Protein AF-A0A022QJD8-F1 (afdb_monomer_lite)

Sequence (228 aa):
MIDERAHMQHLFHTLVESCEGPLLNVVAVDVLSDQEGVVNAAVSLLGANSIMKLMAKLRKTHHAFNLTKVLSNKFLHVMTHSFGSMVVERCLMLFGYEANKRVLEQTNEQVNKKILCLLEKHFLELAHLKGGSHVVEKCMKTSDDGLLSVVKAILERPETAFALARDDFGNYVIQNALRITRARGFSGSYNNLRVEPKQTGKVCDRYFERRSSVSKGREWKKGFNPVK

Organism: Erythranthe guttata (NCBI:txid4155)

Radius of gyration: 21.2 Å; chains: 1; bounding box: 70×46×53 Å

Foldseek 3Di:
DPPPVVVVLVVLQVLLVPDDDPRLVVVLVVCLVCLVNLLVLQLDPSSLVSLLSNLLRCLQDLSVLSSLVSCLVCVVVLLQGPSSLVSLLSNCVSLPPPNCPDGDPPSSVVSNVSSLVSCLVCVLVLQLHPSSLVSLLVQLVRDVVSLVSSLCVCLVDPCSLVVLCPHPRSVVNLLSSLVSCVVVVVVVSNVSSPDDPDDDDDDDPCSNPPVVVVVVPPDDPDDDDDDD

Structure (mmCIF, N/CA/C/O backbone):
data_AF-A0A022QJD8-F1
#
_entry.id   AF-A0A022QJD8-F1
#
loop_
_atom_site.group_PDB
_atom_site.id
_atom_site.type_symbol
_atom_site.label_atom_id
_atom_site.label_alt_id
_atom_site.label_comp_id
_atom_site.label_asym_id
_atom_site.label_entity_id
_atom_site.label_seq_id
_atom_site.pdbx_PDB_ins_code
_atom_site.Cartn_x
_atom_site.Cartn_y
_atom_site.Cartn_z
_atom_site.occupancy
_atom_site.B_iso_or_equiv
_atom_site.auth_seq_id
_atom_site.auth_comp_id
_atom_site.auth_asym_id
_atom_site.auth_atom_id
_atom_site.pdbx_PDB_model_num
ATOM 1 N N . MET A 1 1 ? 12.050 25.309 -28.450 1.00 37.97 1 MET A N 1
ATOM 2 C CA . MET A 1 1 ? 12.548 24.603 -27.254 1.00 37.97 1 MET A CA 1
ATOM 3 C C . MET A 1 1 ? 11.740 23.320 -27.150 1.00 37.97 1 MET A C 1
ATOM 5 O O . MET A 1 1 ? 10.607 23.350 -26.692 1.00 37.97 1 MET A O 1
ATOM 9 N N . ILE A 1 2 ? 12.232 22.260 -27.788 1.00 38.56 2 ILE A N 1
ATOM 10 C CA . ILE A 1 2 ? 11.544 20.966 -27.836 1.00 38.56 2 ILE A CA 1
ATOM 11 C C . ILE A 1 2 ? 11.687 20.357 -26.442 1.00 38.56 2 ILE A C 1
ATOM 13 O O . ILE A 1 2 ? 12.781 20.367 -25.889 1.00 38.56 2 ILE A O 1
ATOM 17 N N . ASP A 1 3 ? 10.582 19.910 -25.853 1.00 44.78 3 ASP A N 1
ATOM 18 C CA . ASP A 1 3 ? 10.561 19.313 -24.520 1.00 44.78 3 ASP A CA 1
ATOM 19 C C . ASP A 1 3 ? 11.340 17.983 -24.536 1.00 44.78 3 ASP A C 1
ATOM 21 O O . ASP A 1 3 ? 10.817 16.925 -24.903 1.00 44.78 3 ASP A O 1
ATOM 25 N N . GLU A 1 4 ? 12.631 18.052 -24.204 1.00 44.25 4 GLU A N 1
ATOM 26 C CA . GLU A 1 4 ? 13.534 16.901 -24.090 1.00 44.25 4 GLU A CA 1
ATOM 27 C C . GLU A 1 4 ? 13.021 15.882 -23.061 1.00 44.25 4 GLU A C 1
ATOM 29 O O . GLU A 1 4 ? 13.233 14.678 -23.227 1.00 44.25 4 GLU A O 1
ATOM 34 N N . ARG A 1 5 ? 12.259 16.325 -22.044 1.00 49.69 5 ARG A N 1
ATOM 35 C CA . ARG A 1 5 ? 11.649 15.419 -21.061 1.00 49.69 5 ARG A CA 1
ATOM 36 C C . ARG A 1 5 ? 10.519 14.605 -21.677 1.00 49.69 5 ARG A C 1
ATOM 38 O O . ARG A 1 5 ? 10.443 13.408 -21.409 1.00 49.69 5 ARG A O 1
ATOM 45 N N . ALA A 1 6 ? 9.680 15.204 -22.520 1.00 50.50 6 ALA A N 1
ATOM 46 C CA . ALA A 1 6 ? 8.618 14.474 -23.216 1.00 50.50 6 ALA A CA 1
ATOM 47 C C . ALA A 1 6 ? 9.184 13.429 -24.197 1.00 50.50 6 ALA A C 1
ATOM 49 O O . ALA A 1 6 ? 8.685 12.303 -24.254 1.00 50.50 6 ALA A O 1
ATOM 50 N N . HIS A 1 7 ? 10.269 13.761 -24.908 1.00 48.59 7 HIS A N 1
ATOM 51 C CA . HIS A 1 7 ? 10.952 12.820 -25.805 1.00 48.59 7 HIS A CA 1
ATOM 52 C C . HIS A 1 7 ? 11.604 11.660 -25.049 1.00 48.59 7 HIS A C 1
ATOM 54 O O . HIS A 1 7 ? 11.392 10.507 -25.424 1.00 48.59 7 HIS A O 1
ATOM 60 N N . MET A 1 8 ? 12.329 11.931 -23.957 1.00 50.50 8 MET A N 1
ATOM 61 C CA . MET A 1 8 ? 12.908 10.872 -23.120 1.00 50.50 8 MET A CA 1
ATOM 62 C C . MET A 1 8 ? 11.839 9.959 -22.506 1.00 50.50 8 MET A C 1
ATOM 64 O O . MET A 1 8 ? 12.018 8.743 -22.460 1.00 50.50 8 MET A O 1
ATOM 68 N N . GLN A 1 9 ? 10.706 10.516 -22.069 1.00 56.34 9 GLN A N 1
ATOM 69 C CA . GLN A 1 9 ? 9.604 9.736 -21.497 1.00 56.34 9 GLN A CA 1
ATOM 70 C C . GLN A 1 9 ? 8.900 8.854 -22.538 1.00 56.34 9 GLN A C 1
ATOM 72 O O . GLN A 1 9 ? 8.556 7.708 -22.237 1.00 56.34 9 GLN A O 1
ATOM 77 N N . HIS A 1 10 ? 8.719 9.351 -23.765 1.00 58.00 10 HIS A N 1
ATOM 78 C CA . HIS A 1 10 ? 8.175 8.564 -24.873 1.00 58.00 10 HIS A CA 1
ATOM 79 C C . HIS A 1 10 ? 9.135 7.444 -25.301 1.00 58.00 10 HIS A C 1
ATOM 81 O O . HIS A 1 10 ? 8.707 6.315 -25.549 1.00 58.00 10 HIS A O 1
ATOM 87 N N . LEU A 1 11 ? 10.440 7.730 -25.341 1.00 54.47 11 LEU A N 1
ATOM 88 C CA . LEU A 1 11 ? 11.479 6.730 -25.594 1.00 54.47 11 LEU A CA 1
ATOM 89 C C . LEU A 1 11 ? 11.463 5.634 -24.531 1.00 54.47 11 LEU A C 1
ATOM 91 O O . LEU A 1 11 ? 11.466 4.460 -24.882 1.00 54.47 11 LEU A O 1
ATOM 95 N N . PHE A 1 12 ? 11.360 5.999 -23.250 1.00 62.91 12 PHE A N 1
ATOM 96 C CA . PHE A 1 12 ? 11.259 5.034 -22.155 1.00 62.91 12 PHE A CA 1
ATOM 97 C C . PHE A 1 12 ? 10.024 4.135 -22.290 1.00 62.91 12 PHE A C 1
ATOM 99 O O . PHE A 1 12 ? 10.115 2.921 -22.124 1.00 62.91 12 PHE A O 1
ATOM 106 N N . HIS A 1 13 ? 8.871 4.711 -22.638 1.00 63.69 13 HIS A N 1
ATOM 107 C CA . HIS A 1 13 ? 7.654 3.944 -22.912 1.00 63.69 13 HIS A CA 1
ATOM 108 C C . HIS A 1 13 ? 7.834 2.972 -24.087 1.00 63.69 13 HIS A C 1
ATOM 110 O O . HIS A 1 13 ? 7.596 1.776 -23.920 1.00 63.69 13 HIS A O 1
ATOM 116 N N . THR A 1 14 ? 8.341 3.457 -25.223 1.00 58.66 14 THR A N 1
ATOM 117 C CA . THR A 1 14 ? 8.551 2.659 -26.446 1.00 58.66 14 THR A CA 1
ATOM 118 C C . THR A 1 14 ? 9.568 1.535 -26.221 1.00 58.66 14 THR A C 1
ATOM 120 O O . THR A 1 14 ? 9.391 0.407 -26.689 1.00 58.66 14 THR A O 1
ATOM 123 N N . LEU A 1 15 ? 10.626 1.824 -25.461 1.00 64.19 15 LEU A N 1
ATOM 124 C CA . LEU A 1 15 ? 11.679 0.879 -25.110 1.00 64.19 15 LEU A CA 1
ATOM 125 C C . LEU A 1 15 ? 11.122 -0.228 -24.207 1.00 64.19 15 LEU A C 1
ATOM 127 O O . LEU A 1 15 ? 11.254 -1.406 -24.529 1.00 64.19 15 LEU A O 1
ATOM 131 N N . VAL A 1 16 ? 10.381 0.127 -23.152 1.00 66.25 16 VAL A N 1
ATOM 132 C CA . VAL A 1 16 ? 9.708 -0.855 -22.284 1.00 66.25 16 VAL A CA 1
ATOM 133 C C . VAL A 1 16 ? 8.675 -1.693 -23.055 1.00 66.25 16 VAL A C 1
ATOM 135 O O . VAL A 1 16 ? 8.549 -2.898 -22.797 1.00 66.25 16 VAL A O 1
ATOM 138 N N . GLU A 1 17 ? 7.947 -1.107 -24.011 1.00 65.88 17 GLU A N 1
ATOM 139 C CA . GLU A 1 17 ? 7.007 -1.840 -24.872 1.00 65.88 17 GLU A CA 1
ATOM 140 C C . GLU A 1 17 ? 7.707 -2.879 -25.749 1.00 65.88 17 GLU A C 1
ATOM 142 O O . GLU A 1 17 ? 7.250 -4.023 -25.802 1.00 65.88 17 GLU A O 1
ATOM 147 N N . SER A 1 18 ? 8.848 -2.526 -26.334 1.00 62.03 18 SER A N 1
ATOM 148 C CA . SER A 1 18 ? 9.552 -3.354 -27.322 1.00 62.03 18 SER A CA 1
ATOM 149 C C . SER A 1 18 ? 10.467 -4.424 -26.706 1.00 62.03 18 SER A C 1
ATOM 151 O O . SER A 1 18 ? 10.912 -5.330 -27.406 1.00 62.03 18 SER A O 1
ATOM 153 N N . CYS A 1 19 ? 10.769 -4.356 -25.402 1.00 64.31 19 CYS A N 1
ATOM 154 C CA . CYS A 1 19 ? 11.697 -5.300 -24.766 1.00 64.31 19 CYS A CA 1
ATOM 155 C C . CYS A 1 19 ? 11.103 -6.702 -24.544 1.00 64.31 19 CYS A C 1
ATOM 157 O O . CYS A 1 19 ? 10.179 -6.870 -23.741 1.00 64.31 19 CYS A O 1
ATOM 159 N N . GLU A 1 20 ? 11.715 -7.718 -25.157 1.00 65.56 20 GLU A N 1
ATOM 160 C CA . GLU A 1 20 ? 11.485 -9.146 -24.900 1.00 65.56 20 GLU A CA 1
ATOM 161 C C . GLU A 1 20 ? 12.821 -9.914 -24.820 1.00 65.56 20 GLU A C 1
ATOM 163 O O . GLU A 1 20 ? 13.859 -9.446 -25.290 1.00 65.56 20 GLU A O 1
ATOM 168 N N . GLY A 1 21 ? 12.815 -11.099 -24.197 1.00 68.56 21 GLY A N 1
ATOM 169 C CA . GLY A 1 21 ? 13.975 -12.000 -24.181 1.00 68.56 21 GLY A CA 1
ATOM 170 C C . GLY A 1 21 ? 15.210 -11.456 -23.432 1.00 68.56 21 GLY A C 1
ATOM 171 O O . GLY A 1 21 ? 15.058 -10.777 -22.415 1.00 68.56 21 GLY A O 1
ATOM 172 N N . PRO A 1 22 ? 16.445 -11.752 -23.888 1.00 65.50 22 PRO A N 1
ATOM 173 C CA . PRO A 1 22 ? 17.688 -11.327 -23.225 1.00 65.50 22 PRO A CA 1
ATOM 174 C C . PRO A 1 22 ? 17.832 -9.805 -23.065 1.00 65.50 22 PRO A C 1
ATOM 176 O O . PRO A 1 22 ? 18.419 -9.344 -22.086 1.00 65.50 22 PRO A O 1
ATOM 179 N N . LEU A 1 23 ? 17.243 -9.026 -23.980 1.00 70.06 23 LEU A N 1
ATOM 180 C CA . LEU A 1 23 ? 17.265 -7.562 -23.950 1.00 70.06 23 LEU A CA 1
ATOM 181 C C . LEU A 1 23 ? 16.497 -6.995 -22.744 1.00 70.06 23 LEU A C 1
ATOM 183 O O . LEU A 1 23 ? 16.888 -5.964 -22.202 1.00 70.06 23 LEU A O 1
ATOM 187 N N . LEU A 1 24 ? 15.453 -7.692 -22.275 1.00 75.62 24 LEU A N 1
ATOM 188 C CA . LEU A 1 24 ? 14.700 -7.298 -21.081 1.00 75.62 24 LEU A CA 1
ATOM 189 C C . LEU A 1 24 ? 15.591 -7.265 -19.834 1.00 75.62 24 LEU A C 1
ATOM 191 O O . LEU A 1 24 ? 15.422 -6.380 -19.005 1.00 75.62 24 LEU A O 1
ATOM 195 N N . ASN A 1 25 ? 16.533 -8.204 -19.700 1.00 74.19 25 ASN A N 1
ATOM 196 C CA . ASN A 1 25 ? 17.426 -8.247 -18.542 1.00 74.19 25 ASN A CA 1
ATOM 197 C C . ASN A 1 25 ? 18.417 -7.079 -18.555 1.00 74.19 25 ASN A C 1
ATOM 199 O O . ASN A 1 25 ? 18.590 -6.433 -17.530 1.00 74.19 25 ASN A O 1
ATOM 203 N N . VAL A 1 26 ? 19.021 -6.778 -19.709 1.00 76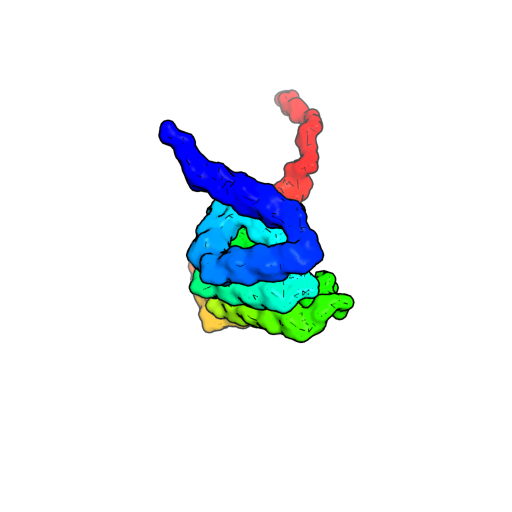.12 26 VAL A N 1
ATOM 204 C CA . VAL A 1 26 ? 19.976 -5.663 -19.849 1.00 76.12 26 VAL A CA 1
ATOM 205 C C . VAL A 1 26 ? 19.288 -4.334 -19.547 1.00 76.12 26 VAL A C 1
ATOM 207 O O . VAL A 1 26 ? 19.731 -3.583 -18.684 1.00 76.12 26 VAL A O 1
ATOM 210 N N . VAL A 1 27 ? 18.134 -4.100 -20.174 1.00 76.06 27 VAL A N 1
ATOM 211 C CA . VAL A 1 27 ? 17.337 -2.892 -19.938 1.00 76.06 27 VAL A CA 1
ATOM 212 C C . VAL A 1 27 ? 16.870 -2.805 -18.488 1.00 76.06 27 VAL A C 1
ATOM 214 O O . VAL A 1 27 ? 16.897 -1.728 -17.903 1.00 76.06 27 VAL A O 1
ATOM 217 N N . ALA A 1 28 ? 16.455 -3.918 -17.877 1.00 77.75 28 ALA A N 1
ATOM 218 C CA . ALA A 1 28 ? 16.062 -3.917 -16.475 1.00 77.75 28 ALA A CA 1
ATOM 219 C C . ALA A 1 28 ? 17.229 -3.541 -15.557 1.00 77.75 28 ALA A C 1
ATOM 221 O O . ALA A 1 28 ? 17.017 -2.781 -14.621 1.00 77.75 28 ALA A O 1
ATOM 222 N N . VAL A 1 29 ? 18.444 -4.032 -15.805 1.00 78.81 29 VAL A N 1
ATOM 223 C CA . VAL A 1 29 ? 19.618 -3.668 -14.997 1.00 78.81 29 VAL A CA 1
ATOM 224 C C . VAL A 1 29 ? 19.918 -2.174 -15.108 1.00 78.81 29 VAL A C 1
ATOM 226 O O . VAL A 1 29 ? 20.053 -1.516 -14.075 1.00 78.81 29 VAL A O 1
ATOM 229 N N . ASP A 1 30 ? 19.942 -1.626 -16.322 1.00 80.19 30 ASP A N 1
ATOM 230 C CA . ASP A 1 30 ? 20.242 -0.207 -16.540 1.00 80.19 30 ASP A CA 1
ATOM 231 C C . ASP A 1 30 ? 19.167 0.697 -15.925 1.00 80.19 30 ASP A C 1
ATOM 233 O O . ASP A 1 30 ? 19.471 1.593 -15.138 1.00 80.19 30 ASP A O 1
ATOM 237 N N . VAL A 1 31 ? 17.890 0.412 -16.198 1.00 80.00 31 VAL A N 1
ATOM 238 C CA . VAL A 1 31 ? 16.764 1.197 -15.669 1.00 80.00 31 VAL A CA 1
ATOM 239 C C . VAL A 1 31 ? 16.702 1.127 -14.145 1.00 80.00 31 VAL A C 1
ATOM 241 O O . VAL A 1 31 ? 16.458 2.137 -13.495 1.00 80.00 31 VAL A O 1
ATOM 244 N N . LEU A 1 32 ? 16.923 -0.048 -13.550 1.00 82.44 32 LEU A N 1
ATOM 245 C CA . LEU A 1 32 ? 16.857 -0.217 -12.094 1.00 82.44 32 LEU A CA 1
ATOM 246 C C . LEU A 1 32 ? 18.092 0.325 -11.363 1.00 82.44 32 LEU A C 1
ATOM 248 O O . LEU A 1 32 ? 18.042 0.473 -10.139 1.00 82.44 32 LEU A O 1
ATOM 252 N N . SER A 1 33 ? 19.172 0.628 -12.086 1.00 83.94 33 SER A N 1
ATOM 253 C CA . SER A 1 33 ? 20.340 1.315 -11.530 1.00 83.94 33 SER A CA 1
ATOM 254 C C . SER A 1 33 ? 20.054 2.799 -11.278 1.00 83.94 33 SER A C 1
ATOM 256 O O . SER A 1 33 ? 20.547 3.354 -10.294 1.00 83.94 33 SER A O 1
ATOM 258 N N . ASP A 1 34 ? 19.185 3.419 -12.083 1.00 84.62 34 ASP A N 1
ATOM 259 C CA . ASP A 1 34 ? 18.700 4.784 -11.866 1.00 84.62 34 ASP A CA 1
ATOM 260 C C . ASP A 1 34 ? 17.478 4.809 -10.929 1.00 84.62 34 ASP A C 1
ATOM 262 O O . ASP A 1 34 ? 16.315 4.877 -11.338 1.00 84.62 34 ASP A O 1
ATOM 266 N N . GLN A 1 35 ? 17.745 4.741 -9.622 1.00 84.44 35 GLN A N 1
ATOM 267 C CA . GLN A 1 35 ? 16.682 4.702 -8.613 1.00 84.44 35 GLN A CA 1
ATOM 268 C C . GLN A 1 35 ? 15.795 5.954 -8.630 1.00 84.44 35 GLN A C 1
ATOM 270 O O . GLN A 1 35 ? 14.587 5.857 -8.408 1.00 84.44 35 GLN A O 1
ATOM 275 N N . GLU A 1 36 ? 16.385 7.124 -8.870 1.00 84.69 36 GLU A N 1
ATOM 276 C CA . GLU A 1 36 ? 15.663 8.395 -8.868 1.00 84.69 36 GLU A CA 1
ATOM 277 C C . GLU A 1 36 ? 14.810 8.540 -10.130 1.00 84.69 36 GLU A C 1
ATOM 279 O O . GLU A 1 36 ? 13.632 8.894 -10.032 1.00 84.69 36 GLU A O 1
ATOM 284 N N . GLY A 1 37 ? 15.341 8.163 -11.296 1.00 83.62 37 GLY A N 1
ATOM 285 C CA . GLY A 1 37 ? 14.582 8.097 -12.543 1.00 83.62 37 GLY A CA 1
ATOM 286 C C . GLY A 1 37 ? 13.391 7.148 -12.460 1.00 83.62 37 GLY A C 1
ATOM 287 O O . GLY A 1 37 ? 12.294 7.508 -12.891 1.00 83.62 37 GLY A O 1
ATOM 288 N N . VAL A 1 38 ? 13.548 5.981 -11.827 1.00 83.88 38 VAL A N 1
ATOM 289 C CA . VAL A 1 38 ? 12.438 5.035 -11.605 1.00 83.88 38 VAL A CA 1
ATOM 290 C C . VAL A 1 38 ? 11.356 5.629 -10.703 1.00 83.88 38 VAL A C 1
ATOM 292 O O . VAL A 1 38 ? 10.169 5.501 -11.014 1.00 83.88 38 VAL A O 1
ATOM 295 N N . VAL A 1 39 ? 11.731 6.293 -9.606 1.00 84.75 39 VAL A N 1
ATOM 296 C CA . VAL A 1 39 ? 10.762 6.947 -8.707 1.00 84.75 39 VAL A CA 1
ATOM 297 C C . VAL A 1 39 ? 10.040 8.087 -9.431 1.00 84.75 39 VAL A C 1
ATOM 299 O O . VAL A 1 39 ? 8.810 8.138 -9.398 1.00 84.75 39 VAL A O 1
ATOM 302 N N . ASN A 1 40 ? 10.774 8.936 -10.155 1.00 85.56 40 ASN A N 1
ATOM 303 C CA . ASN A 1 40 ? 10.215 10.031 -10.952 1.00 85.56 40 ASN A CA 1
ATOM 304 C C . ASN A 1 40 ? 9.283 9.520 -12.061 1.00 85.56 40 ASN A C 1
ATOM 306 O O . ASN A 1 40 ? 8.222 10.099 -12.307 1.00 85.56 40 ASN A O 1
ATOM 310 N N . ALA A 1 41 ? 9.635 8.404 -12.703 1.00 83.50 41 ALA A N 1
ATOM 311 C CA . ALA A 1 41 ? 8.777 7.746 -13.677 1.00 83.50 41 ALA A CA 1
ATOM 312 C C . ALA A 1 41 ? 7.497 7.214 -13.017 1.00 83.50 41 ALA A C 1
ATOM 314 O O . ALA A 1 41 ? 6.412 7.439 -13.548 1.00 83.50 41 ALA A O 1
ATOM 315 N N . ALA A 1 42 ? 7.586 6.574 -11.847 1.00 85.75 42 ALA A N 1
ATOM 316 C CA . ALA A 1 42 ? 6.425 6.025 -11.143 1.00 85.75 42 ALA A CA 1
ATOM 317 C C . ALA A 1 42 ? 5.399 7.097 -10.731 1.00 85.75 42 ALA A C 1
ATOM 319 O O . ALA A 1 42 ? 4.201 6.817 -10.689 1.00 85.75 42 ALA A O 1
ATOM 320 N N . VAL A 1 43 ? 5.847 8.325 -10.459 1.00 86.25 43 VAL A N 1
ATOM 321 C CA . VAL A 1 43 ? 4.965 9.458 -10.129 1.00 86.25 43 VAL A CA 1
ATOM 322 C C . VAL A 1 43 ? 4.563 10.296 -11.353 1.00 86.25 43 VAL A C 1
ATOM 324 O O . VAL A 1 43 ? 3.790 11.239 -11.222 1.00 86.25 43 VAL A O 1
ATOM 327 N N . SER A 1 44 ? 5.010 9.940 -12.559 1.00 85.00 44 SER A N 1
ATOM 328 C CA . SER A 1 44 ? 4.658 10.626 -13.811 1.00 85.00 44 SER A CA 1
ATOM 329 C C . SER A 1 44 ? 3.458 9.977 -14.515 1.00 85.00 44 SER A C 1
ATOM 331 O O . SER A 1 44 ? 3.307 8.757 -14.504 1.00 85.00 44 SER A O 1
ATOM 333 N N . LEU A 1 45 ? 2.631 10.783 -15.196 1.00 77.56 45 LEU A N 1
ATOM 334 C CA . LEU A 1 45 ? 1.462 10.329 -15.970 1.00 77.56 45 LEU A CA 1
ATOM 335 C C . LEU A 1 45 ? 1.822 9.248 -17.004 1.00 77.56 45 LEU A C 1
ATOM 337 O O . LEU A 1 45 ? 1.156 8.217 -17.088 1.00 77.56 45 LEU A O 1
ATOM 341 N N . LEU A 1 46 ? 2.870 9.486 -17.797 1.00 76.44 46 LEU A N 1
ATOM 342 C CA . LEU A 1 46 ? 3.322 8.542 -18.824 1.00 76.44 46 LEU A CA 1
ATOM 343 C C . LEU A 1 46 ? 4.256 7.482 -18.231 1.00 76.44 46 LEU A C 1
ATOM 345 O O . LEU A 1 46 ? 4.169 6.308 -18.593 1.00 76.44 46 LEU A O 1
ATOM 349 N N . GLY A 1 47 ? 5.105 7.881 -17.278 1.00 79.75 47 GLY A N 1
ATOM 350 C CA . GLY A 1 47 ? 6.080 6.990 -16.652 1.00 79.75 47 GLY A CA 1
ATOM 351 C C . GLY A 1 47 ? 5.435 5.860 -15.847 1.00 79.75 47 GLY A C 1
ATOM 352 O O . GLY A 1 47 ? 5.894 4.723 -15.935 1.00 79.75 47 GLY A O 1
ATOM 353 N N . ALA A 1 48 ? 4.326 6.115 -15.149 1.00 82.38 48 ALA A N 1
ATOM 354 C CA . ALA A 1 48 ? 3.635 5.102 -14.355 1.00 82.38 48 ALA A CA 1
ATOM 355 C C . ALA A 1 48 ? 3.128 3.940 -15.215 1.00 82.38 48 ALA A C 1
ATOM 357 O O . ALA A 1 48 ? 3.251 2.778 -14.825 1.00 82.38 48 ALA A O 1
ATOM 358 N N . ASN A 1 49 ? 2.622 4.231 -16.417 1.00 81.69 49 ASN A N 1
ATOM 359 C CA . ASN A 1 49 ? 2.209 3.200 -17.369 1.00 81.69 49 ASN A CA 1
ATOM 360 C C . ASN A 1 49 ? 3.395 2.345 -17.823 1.00 81.69 49 ASN A C 1
ATOM 362 O O . ASN A 1 49 ? 3.275 1.119 -17.886 1.00 81.69 49 ASN A O 1
ATOM 366 N N . SER A 1 50 ? 4.543 2.969 -18.087 1.00 82.44 50 SER A N 1
ATOM 367 C CA . SER A 1 50 ? 5.779 2.265 -18.435 1.00 82.44 50 SER A CA 1
ATOM 368 C C . SER A 1 50 ? 6.268 1.393 -17.279 1.00 82.44 50 SER A C 1
ATOM 370 O O . SER A 1 50 ? 6.526 0.211 -17.482 1.00 82.44 50 SER A O 1
ATOM 372 N N . ILE A 1 51 ? 6.293 1.912 -16.047 1.00 82.88 51 ILE A N 1
ATOM 373 C CA . ILE A 1 51 ? 6.665 1.133 -14.857 1.00 82.88 51 ILE A CA 1
ATOM 374 C C . ILE A 1 51 ? 5.707 -0.048 -14.653 1.00 82.88 51 ILE A C 1
ATOM 376 O O . ILE A 1 51 ? 6.166 -1.173 -14.479 1.00 82.88 51 ILE A O 1
ATOM 380 N N . MET A 1 52 ? 4.388 0.142 -14.761 1.00 81.38 52 MET A N 1
ATOM 381 C CA . MET A 1 52 ? 3.415 -0.954 -14.629 1.00 81.38 52 MET A CA 1
ATOM 382 C C . MET A 1 52 ? 3.577 -2.036 -15.709 1.00 81.38 52 MET A C 1
ATOM 384 O O . MET A 1 52 ? 3.435 -3.228 -15.412 1.00 81.38 52 MET A O 1
ATOM 388 N N . LYS A 1 53 ? 3.883 -1.652 -16.955 1.00 79.31 53 LYS A N 1
ATOM 389 C CA . LYS A 1 53 ? 4.178 -2.597 -18.048 1.00 79.31 53 LYS A CA 1
ATOM 390 C C . LYS A 1 53 ? 5.490 -3.338 -17.806 1.00 79.31 53 LYS A C 1
ATOM 392 O O . LYS A 1 53 ? 5.520 -4.564 -17.923 1.00 79.31 53 LYS A O 1
ATOM 397 N N . LEU A 1 54 ? 6.539 -2.619 -17.404 1.00 80.56 54 LEU A N 1
ATOM 398 C CA . LEU A 1 54 ? 7.824 -3.200 -17.027 1.00 80.56 54 LEU A CA 1
ATOM 399 C C . LEU A 1 54 ? 7.632 -4.217 -15.898 1.00 80.56 54 LEU A C 1
ATOM 401 O O . LEU A 1 54 ? 8.063 -5.357 -16.023 1.00 80.56 54 LEU A O 1
ATOM 405 N N . MET A 1 55 ? 6.884 -3.872 -14.848 1.00 78.81 55 MET A N 1
ATOM 406 C CA . MET A 1 55 ? 6.556 -4.792 -13.754 1.00 78.81 55 MET A CA 1
ATOM 407 C C . MET A 1 55 ? 5.856 -6.061 -14.242 1.00 78.81 55 MET A C 1
ATOM 409 O O . MET A 1 55 ? 6.201 -7.158 -13.805 1.00 78.81 55 MET A O 1
ATOM 413 N N . ALA A 1 56 ? 4.895 -5.941 -15.162 1.00 79.31 56 ALA A N 1
ATOM 414 C CA . ALA A 1 56 ? 4.191 -7.096 -15.714 1.00 79.31 56 ALA A CA 1
ATOM 415 C C . ALA A 1 56 ? 5.125 -8.049 -16.483 1.00 79.31 56 ALA A C 1
ATOM 417 O O . ALA A 1 56 ? 4.914 -9.265 -16.436 1.00 79.31 56 ALA A O 1
ATOM 418 N N . LYS A 1 57 ? 6.163 -7.512 -17.140 1.00 78.69 57 LYS A N 1
ATOM 419 C CA . LYS A 1 57 ? 7.215 -8.291 -17.815 1.00 78.69 57 LYS A CA 1
ATOM 420 C C . LYS A 1 57 ? 8.219 -8.885 -16.818 1.00 78.69 57 LYS A C 1
ATOM 422 O O . LYS A 1 57 ? 8.549 -10.065 -16.906 1.00 78.69 57 LYS A O 1
ATOM 427 N N . LEU A 1 58 ? 8.646 -8.105 -15.822 1.00 76.94 58 LEU A N 1
ATOM 428 C CA . LEU A 1 58 ? 9.644 -8.513 -14.827 1.00 76.94 58 LEU A CA 1
ATOM 429 C C . LEU A 1 58 ? 9.112 -9.483 -13.770 1.00 76.94 58 LEU A C 1
ATOM 431 O O . LEU A 1 58 ? 9.921 -10.105 -13.085 1.00 76.94 58 LEU A O 1
ATOM 435 N N . ARG A 1 59 ? 7.790 -9.665 -13.640 1.00 74.56 59 ARG A N 1
ATOM 436 C CA . ARG A 1 59 ? 7.181 -10.482 -12.570 1.00 74.56 59 ARG A CA 1
ATOM 437 C C . ARG A 1 59 ? 7.649 -11.938 -12.493 1.00 74.56 59 ARG A C 1
ATOM 439 O O . ARG A 1 59 ? 7.481 -12.582 -11.466 1.00 74.56 59 ARG A O 1
ATOM 446 N N . LYS A 1 60 ? 8.202 -12.468 -13.587 1.00 71.38 60 LYS A N 1
ATOM 447 C CA . LYS A 1 60 ? 8.769 -13.824 -13.667 1.00 71.38 60 LYS A CA 1
ATOM 448 C C . LYS A 1 60 ? 10.302 -13.821 -13.609 1.00 71.38 60 LYS A C 1
ATOM 450 O O . LYS A 1 60 ? 10.931 -14.757 -14.084 1.00 71.38 60 LYS A O 1
ATOM 455 N N . THR A 1 61 ? 10.916 -12.759 -13.097 1.00 74.00 61 THR A N 1
ATOM 456 C CA . THR A 1 61 ? 12.375 -12.586 -13.063 1.00 74.00 61 THR A CA 1
ATOM 457 C C . THR A 1 61 ? 12.827 -12.101 -11.687 1.00 74.00 61 THR A C 1
ATOM 459 O O . THR A 1 61 ? 12.042 -11.523 -10.935 1.00 74.00 61 THR A O 1
ATOM 462 N N . HIS A 1 62 ? 14.113 -12.269 -11.369 1.00 71.81 62 HIS A N 1
ATOM 463 C CA . HIS A 1 62 ? 14.691 -11.761 -10.120 1.00 71.81 62 HIS A CA 1
ATOM 464 C C . HIS A 1 62 ? 14.682 -10.219 -10.032 1.00 71.81 62 HIS A C 1
ATOM 466 O O . HIS A 1 62 ? 14.671 -9.656 -8.938 1.00 71.81 62 HIS A O 1
ATOM 472 N N . HIS A 1 63 ? 14.596 -9.520 -11.170 1.00 76.06 63 HIS A N 1
ATOM 473 C CA . HIS A 1 63 ? 14.542 -8.057 -11.245 1.00 76.06 63 HIS A CA 1
ATOM 474 C C . HIS A 1 63 ? 13.276 -7.450 -10.620 1.00 76.06 63 HIS A C 1
ATOM 476 O O . HIS A 1 63 ? 13.292 -6.282 -10.229 1.00 76.06 63 HIS A O 1
ATOM 482 N N . ALA A 1 64 ? 12.198 -8.229 -10.456 1.00 73.94 64 ALA A N 1
ATOM 483 C CA . ALA A 1 64 ? 11.007 -7.797 -9.720 1.00 73.94 64 ALA A CA 1
ATOM 484 C C . ALA A 1 64 ? 11.339 -7.343 -8.287 1.00 73.94 64 ALA A C 1
ATOM 486 O O . ALA A 1 64 ? 10.774 -6.364 -7.785 1.00 73.94 64 ALA A O 1
ATOM 487 N N . PHE A 1 65 ? 12.299 -8.021 -7.648 1.00 74.00 65 PHE A N 1
ATOM 488 C CA . PHE A 1 65 ? 12.779 -7.654 -6.322 1.00 74.00 65 PHE A CA 1
ATOM 489 C C . PHE A 1 65 ? 13.511 -6.318 -6.315 1.00 74.00 65 PHE A C 1
ATOM 491 O O . PHE A 1 65 ? 13.247 -5.478 -5.455 1.00 74.00 65 PHE A O 1
ATOM 498 N N . ASN A 1 66 ? 14.369 -6.083 -7.305 1.00 76.00 66 ASN A N 1
ATOM 499 C CA . ASN A 1 66 ? 15.111 -4.833 -7.424 1.00 76.00 66 ASN A CA 1
ATOM 500 C C . ASN A 1 66 ? 14.173 -3.649 -7.678 1.00 76.00 66 ASN A C 1
ATOM 502 O O . ASN A 1 66 ? 14.276 -2.640 -6.985 1.00 76.00 66 ASN A O 1
ATOM 506 N N . LEU A 1 67 ? 13.188 -3.796 -8.568 1.00 78.44 67 LEU A N 1
ATOM 507 C CA . LEU A 1 67 ? 12.182 -2.756 -8.801 1.00 78.44 67 LEU A CA 1
ATOM 508 C C . LEU A 1 67 ? 11.374 -2.437 -7.539 1.00 78.44 67 LEU A C 1
ATOM 510 O O . LEU A 1 67 ? 11.194 -1.273 -7.186 1.00 78.44 67 LEU A O 1
ATOM 514 N N . THR A 1 68 ? 10.954 -3.470 -6.809 1.00 75.12 68 THR A N 1
ATOM 515 C CA . THR A 1 68 ? 10.274 -3.289 -5.521 1.00 75.12 68 THR A CA 1
ATOM 516 C C . THR A 1 68 ? 11.168 -2.569 -4.519 1.00 75.12 68 THR A C 1
ATOM 518 O O . THR A 1 68 ? 10.704 -1.666 -3.827 1.00 75.12 68 THR A O 1
ATOM 521 N N . LYS A 1 69 ? 12.454 -2.933 -4.453 1.00 77.31 69 LYS A N 1
ATOM 522 C CA . LYS A 1 69 ? 13.434 -2.290 -3.574 1.00 77.31 69 LYS A CA 1
ATOM 523 C C . LYS A 1 69 ? 13.529 -0.792 -3.872 1.00 77.31 69 LYS A C 1
ATOM 525 O O . LYS A 1 69 ? 13.435 0.002 -2.939 1.00 77.31 69 LYS A O 1
ATOM 530 N N . VAL A 1 70 ? 13.631 -0.412 -5.144 1.00 81.88 70 VAL A N 1
ATOM 531 C CA . VAL A 1 70 ? 13.685 0.995 -5.565 1.00 81.88 70 VAL A CA 1
ATOM 532 C C . VAL A 1 70 ? 12.415 1.750 -5.164 1.00 81.88 70 VAL A C 1
ATOM 534 O O . VAL A 1 70 ? 12.505 2.763 -4.472 1.00 81.88 70 VAL A O 1
ATOM 537 N N . LEU A 1 71 ? 11.230 1.221 -5.493 1.00 81.00 71 LEU A N 1
ATOM 538 C CA . LEU A 1 71 ? 9.953 1.853 -5.130 1.00 81.00 71 LEU A CA 1
ATOM 539 C C . LEU A 1 71 ? 9.758 1.939 -3.605 1.00 81.00 71 LEU A C 1
ATOM 541 O O . LEU A 1 71 ? 9.202 2.914 -3.100 1.00 81.00 71 LEU A O 1
ATOM 545 N N . SER A 1 72 ? 10.267 0.958 -2.854 1.00 78.00 72 SER A N 1
ATOM 546 C CA . SER A 1 72 ? 10.187 0.953 -1.393 1.00 78.00 72 SER A CA 1
ATOM 547 C C . SER A 1 72 ? 11.071 1.997 -0.708 1.00 78.00 72 SER A C 1
ATOM 549 O O . SER A 1 72 ? 10.723 2.451 0.380 1.00 78.00 72 SER A O 1
ATOM 551 N N . ASN A 1 73 ? 12.173 2.432 -1.331 1.00 81.19 73 ASN A N 1
ATOM 552 C CA . ASN A 1 73 ? 13.075 3.426 -0.734 1.00 81.19 73 ASN A CA 1
ATOM 553 C C . ASN A 1 73 ? 12.407 4.803 -0.566 1.00 81.19 73 ASN A C 1
ATOM 555 O O . ASN A 1 73 ? 12.800 5.580 0.304 1.00 81.19 73 ASN A O 1
ATOM 559 N N . LYS A 1 74 ? 11.391 5.106 -1.384 1.00 83.94 74 LYS A N 1
ATOM 560 C CA . LYS A 1 74 ? 10.606 6.352 -1.341 1.00 83.94 74 LYS A CA 1
ATOM 561 C C . LYS A 1 74 ? 9.108 6.066 -1.216 1.00 83.94 74 LYS A C 1
ATOM 563 O O . LYS A 1 74 ? 8.285 6.793 -1.763 1.00 83.94 74 LYS A O 1
ATOM 568 N N . PHE A 1 75 ? 8.764 5.015 -0.471 1.00 82.38 75 PHE A N 1
ATOM 569 C CA . PHE A 1 75 ? 7.414 4.457 -0.404 1.00 82.38 75 PHE A CA 1
ATOM 570 C C . PHE A 1 75 ? 6.317 5.507 -0.153 1.00 82.38 75 PHE A C 1
ATOM 572 O O . PHE A 1 75 ? 5.400 5.633 -0.961 1.00 82.38 75 PHE A O 1
ATOM 579 N N . LEU A 1 76 ? 6.433 6.313 0.909 1.00 80.88 76 LEU A N 1
ATOM 580 C CA . LEU A 1 76 ? 5.428 7.338 1.226 1.00 80.88 76 LEU A CA 1
ATOM 581 C C . LEU A 1 76 ? 5.329 8.425 0.149 1.00 80.88 76 LEU A C 1
ATOM 583 O O . LEU A 1 76 ? 4.227 8.821 -0.211 1.00 80.88 76 LEU A O 1
ATOM 587 N N . HIS A 1 77 ? 6.457 8.865 -0.414 1.00 85.44 77 HIS A N 1
ATOM 588 C CA . HIS A 1 77 ? 6.469 9.852 -1.497 1.00 85.44 77 HIS A CA 1
ATOM 589 C C . HIS A 1 77 ? 5.752 9.337 -2.755 1.00 85.44 77 HIS A C 1
ATOM 591 O O . HIS A 1 77 ? 5.004 10.070 -3.395 1.00 85.44 77 HIS A O 1
ATOM 597 N N . VAL A 1 78 ? 5.935 8.059 -3.090 1.00 84.75 78 VAL A N 1
ATOM 598 C CA . VAL A 1 78 ? 5.220 7.422 -4.203 1.00 84.75 78 VAL A CA 1
ATOM 599 C C . VAL A 1 78 ? 3.722 7.310 -3.884 1.00 84.75 78 VAL A C 1
ATOM 601 O O . VAL A 1 78 ? 2.886 7.593 -4.739 1.00 84.75 78 VAL A O 1
ATOM 604 N N . MET A 1 79 ? 3.364 6.950 -2.648 1.00 84.50 79 MET A N 1
ATOM 605 C CA . MET A 1 79 ? 1.973 6.747 -2.223 1.00 84.50 79 MET A CA 1
ATOM 606 C C . MET A 1 79 ? 1.143 8.030 -2.112 1.00 84.50 79 MET A C 1
ATOM 608 O O . MET A 1 79 ? -0.074 7.976 -2.299 1.00 84.50 79 MET A O 1
ATOM 612 N N . THR A 1 80 ? 1.762 9.179 -1.833 1.00 85.56 80 THR A N 1
ATOM 613 C CA . THR A 1 80 ? 1.060 10.473 -1.837 1.00 85.56 80 THR A CA 1
ATOM 614 C C . THR A 1 80 ? 0.726 10.946 -3.252 1.00 85.56 80 THR A C 1
ATOM 616 O O . THR A 1 80 ? -0.194 11.746 -3.428 1.00 85.56 80 THR A O 1
ATOM 619 N N . HIS A 1 81 ? 1.410 10.423 -4.273 1.00 87.00 81 HIS A N 1
ATOM 620 C CA . HIS A 1 81 ? 1.129 10.740 -5.667 1.00 87.00 81 HIS A CA 1
ATOM 621 C C . HIS A 1 81 ? 0.009 9.855 -6.242 1.00 87.00 81 HIS A C 1
ATOM 623 O O . HIS A 1 81 ? -0.051 8.644 -6.016 1.00 87.00 81 HIS A O 1
ATOM 629 N N . SER A 1 82 ? -0.872 10.434 -7.062 1.00 80.25 82 SER A N 1
ATOM 630 C CA . SER A 1 82 ? -1.980 9.702 -7.700 1.00 80.25 82 SER A CA 1
ATOM 631 C C . SER A 1 82 ? -1.482 8.562 -8.598 1.00 80.25 82 SER A C 1
ATOM 633 O O . SER A 1 82 ? -1.942 7.432 -8.476 1.00 80.25 82 SER A O 1
ATOM 635 N N . PHE A 1 83 ? -0.501 8.837 -9.461 1.00 83.06 83 PHE A N 1
ATOM 636 C CA . PHE A 1 83 ? 0.133 7.819 -10.305 1.00 83.06 83 PHE A CA 1
ATOM 637 C C . PHE A 1 83 ? 0.968 6.816 -9.505 1.00 83.06 83 PHE A C 1
ATOM 639 O O . PHE A 1 83 ? 0.865 5.616 -9.744 1.00 83.06 83 PHE A O 1
ATOM 646 N N . GLY A 1 84 ? 1.723 7.284 -8.509 1.00 82.50 84 GLY A N 1
ATOM 647 C CA . GLY A 1 84 ? 2.569 6.413 -7.698 1.00 82.50 84 GLY A CA 1
ATOM 648 C C . GLY A 1 84 ? 1.763 5.409 -6.871 1.00 82.50 84 GLY A C 1
ATOM 649 O O . GLY A 1 84 ? 2.080 4.220 -6.866 1.00 82.50 84 GLY A O 1
ATOM 650 N N . SER A 1 85 ? 0.654 5.837 -6.263 1.00 83.19 85 SER A N 1
ATOM 651 C CA . SER A 1 85 ? -0.255 4.919 -5.563 1.00 83.19 85 SER A CA 1
ATOM 652 C C . SER A 1 85 ? -0.886 3.875 -6.492 1.00 83.19 85 SER A C 1
ATOM 654 O O . SER A 1 85 ? -0.992 2.717 -6.094 1.00 83.19 85 SER A O 1
ATOM 656 N N . MET A 1 86 ? -1.207 4.220 -7.748 1.00 83.62 86 MET A N 1
ATOM 657 C CA . MET A 1 86 ? -1.646 3.233 -8.748 1.00 83.62 86 MET A CA 1
ATOM 658 C C . MET A 1 86 ? -0.545 2.223 -9.091 1.00 83.62 86 MET A C 1
ATOM 660 O O . MET A 1 86 ? -0.829 1.031 -9.221 1.00 83.62 86 MET A O 1
ATOM 664 N N . VAL A 1 87 ? 0.712 2.669 -9.208 1.00 82.44 87 VAL A N 1
ATOM 665 C CA . VAL A 1 87 ? 1.859 1.773 -9.435 1.00 82.44 87 VAL A CA 1
ATOM 666 C C . VAL A 1 87 ? 1.997 0.784 -8.276 1.00 82.44 87 VAL A C 1
ATOM 668 O O . VAL A 1 87 ? 2.095 -0.417 -8.524 1.00 82.44 87 VAL A O 1
ATOM 671 N N . VAL A 1 88 ? 1.926 1.248 -7.024 1.00 80.69 88 VAL A N 1
ATOM 672 C CA . VAL A 1 88 ? 2.015 0.384 -5.830 1.00 80.69 88 VAL A CA 1
ATOM 673 C C . VAL A 1 88 ? 0.815 -0.559 -5.717 1.00 80.69 88 VAL A C 1
ATOM 675 O O . VAL A 1 88 ? 0.988 -1.749 -5.443 1.00 80.69 88 VAL A O 1
ATOM 678 N N . GLU A 1 89 ? -0.400 -0.079 -5.980 1.00 77.38 89 GLU A N 1
ATOM 679 C CA . GLU A 1 89 ? -1.596 -0.927 -6.026 1.00 77.38 89 GLU A CA 1
ATOM 680 C C . GLU A 1 89 ? -1.439 -2.030 -7.086 1.00 77.38 89 GLU A C 1
ATOM 682 O O . GLU A 1 89 ? -1.745 -3.205 -6.849 1.00 77.38 89 GLU A O 1
ATOM 687 N N . ARG A 1 90 ? -0.879 -1.681 -8.249 1.00 78.12 90 ARG A N 1
ATOM 688 C CA . ARG A 1 90 ? -0.575 -2.641 -9.306 1.00 78.12 90 ARG A CA 1
ATOM 689 C C . ARG A 1 90 ? 0.545 -3.600 -8.910 1.00 78.12 90 ARG A C 1
ATOM 691 O O . ARG A 1 90 ? 0.434 -4.774 -9.265 1.00 78.12 90 ARG A O 1
ATOM 698 N N . CYS A 1 91 ? 1.563 -3.162 -8.159 1.00 75.81 91 CYS A N 1
ATOM 699 C CA . CYS A 1 91 ? 2.584 -4.047 -7.581 1.00 75.81 91 CYS A CA 1
ATOM 700 C C . CYS A 1 91 ? 1.900 -5.122 -6.743 1.00 75.81 91 CYS A C 1
ATOM 702 O O . CYS A 1 91 ? 2.128 -6.304 -6.960 1.00 75.81 91 CYS A O 1
ATOM 704 N N . LEU A 1 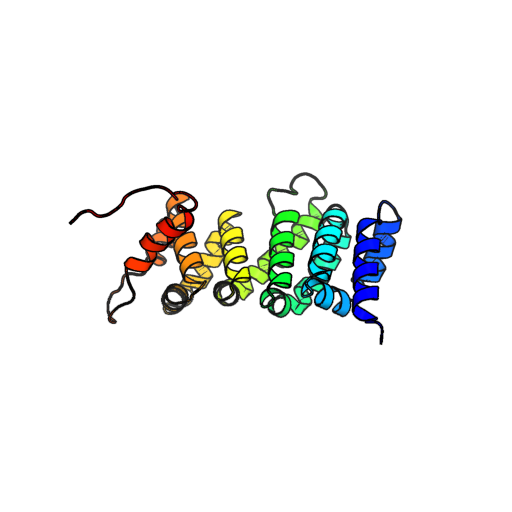92 ? 1.000 -4.727 -5.846 1.00 69.88 92 LEU A N 1
ATOM 705 C CA . LEU A 1 92 ? 0.289 -5.660 -4.975 1.00 69.88 92 LEU A CA 1
ATOM 706 C C . LEU A 1 92 ? -0.602 -6.632 -5.745 1.00 69.88 92 LEU A C 1
ATOM 708 O O . LEU A 1 92 ? -0.682 -7.797 -5.378 1.00 69.88 92 LEU A O 1
ATOM 712 N N . MET A 1 93 ? -1.253 -6.195 -6.824 1.00 70.94 93 MET A N 1
ATOM 713 C CA . MET A 1 93 ? -2.041 -7.102 -7.667 1.00 70.94 93 MET A CA 1
ATOM 714 C C . MET A 1 93 ? -1.173 -8.077 -8.462 1.00 70.94 93 MET A C 1
ATOM 716 O O . MET A 1 93 ? -1.529 -9.244 -8.601 1.00 70.94 93 MET A O 1
ATOM 720 N N . LEU A 1 94 ? -0.070 -7.588 -9.032 1.00 67.38 94 LEU A N 1
ATOM 721 C CA . LEU A 1 94 ? 0.804 -8.389 -9.881 1.00 67.38 94 LEU A CA 1
ATOM 722 C C . LEU A 1 94 ? 1.685 -9.330 -9.080 1.00 67.38 94 LEU A C 1
ATOM 724 O O . LEU A 1 94 ? 2.017 -10.385 -9.607 1.00 67.38 94 LEU A O 1
ATOM 728 N N . PHE A 1 95 ? 2.070 -8.946 -7.865 1.00 62.12 95 PHE A N 1
ATOM 729 C CA . PHE A 1 95 ? 2.905 -9.747 -6.983 1.00 62.12 95 PHE A CA 1
ATOM 730 C C . PHE A 1 95 ? 2.097 -10.539 -5.958 1.00 62.12 95 PHE A C 1
ATOM 732 O O . PHE A 1 95 ? 2.594 -11.560 -5.504 1.00 62.12 95 PHE A O 1
ATOM 739 N N . GLY A 1 96 ? 0.851 -10.148 -5.672 1.00 59.19 96 GLY A N 1
ATOM 740 C CA . GLY A 1 96 ? 0.011 -10.685 -4.603 1.00 59.19 96 GLY A CA 1
ATOM 741 C C . GLY A 1 96 ? -0.059 -12.210 -4.497 1.00 59.19 96 GLY A C 1
ATOM 742 O O . GLY A 1 96 ? -0.004 -12.940 -5.488 1.00 59.19 96 GLY A O 1
ATOM 743 N N . TYR A 1 97 ? -0.225 -12.655 -3.248 1.00 47.50 97 TYR A N 1
ATOM 744 C CA . TYR A 1 97 ? -0.140 -14.043 -2.776 1.00 47.50 97 TYR A CA 1
ATOM 745 C C . TYR A 1 97 ? -0.902 -15.064 -3.645 1.00 47.50 97 TYR A C 1
ATOM 747 O O . TYR A 1 97 ? -0.369 -16.122 -3.965 1.00 47.50 97 TYR A O 1
ATOM 755 N N . GLU A 1 98 ? -2.111 -14.723 -4.101 1.00 47.94 98 GLU A N 1
ATOM 756 C CA . GLU A 1 98 ? -2.971 -15.623 -4.886 1.00 47.94 98 GLU A CA 1
ATOM 757 C C . GLU A 1 98 ? -2.595 -15.699 -6.380 1.00 47.94 98 GLU A C 1
ATOM 759 O O . GLU A 1 98 ? -2.681 -16.759 -6.996 1.00 47.94 98 GLU A O 1
ATOM 764 N N . ALA A 1 99 ? -2.147 -14.593 -6.989 1.00 48.78 99 ALA A N 1
ATOM 765 C CA . ALA A 1 99 ? -1.937 -14.522 -8.441 1.00 48.78 99 ALA A CA 1
ATOM 766 C C . ALA A 1 99 ? -0.623 -15.183 -8.903 1.00 48.78 99 ALA A C 1
ATOM 768 O O . ALA A 1 99 ? -0.517 -15.595 -10.060 1.00 48.78 99 ALA A O 1
ATOM 769 N N . ASN A 1 100 ? 0.363 -15.306 -8.006 1.00 45.72 100 ASN A N 1
ATOM 770 C CA . ASN A 1 100 ? 1.714 -15.782 -8.328 1.00 45.72 100 ASN A CA 1
ATOM 771 C C . ASN A 1 100 ? 2.118 -17.092 -7.644 1.00 45.72 100 ASN A C 1
ATOM 773 O O . ASN A 1 100 ? 3.286 -17.472 -7.711 1.00 45.72 100 ASN A O 1
ATOM 777 N N . LYS A 1 101 ? 1.171 -17.845 -7.074 1.00 45.88 101 LYS A N 1
ATOM 778 C CA . LYS A 1 101 ? 1.447 -19.150 -6.444 1.00 45.88 101 LYS A CA 1
ATOM 779 C C . LYS A 1 101 ? 2.069 -20.195 -7.393 1.00 45.88 101 LYS A C 1
ATOM 781 O O . LYS A 1 101 ? 2.477 -21.252 -6.944 1.00 45.88 101 LYS A O 1
ATOM 786 N N . ARG A 1 102 ? 2.130 -19.948 -8.711 1.00 46.62 102 ARG A N 1
ATOM 787 C CA . ARG A 1 102 ? 2.570 -20.944 -9.708 1.00 46.62 102 ARG A CA 1
ATOM 788 C C . ARG A 1 102 ? 3.828 -20.623 -10.515 1.00 46.62 102 ARG A C 1
ATOM 790 O O . ARG A 1 102 ? 4.180 -21.436 -11.362 1.00 46.62 102 ARG A O 1
ATOM 797 N N . VAL A 1 103 ? 4.533 -19.511 -10.296 1.00 44.44 103 VAL A N 1
ATOM 798 C CA . VAL A 1 103 ? 5.806 -19.258 -11.005 1.00 44.44 103 VAL A CA 1
ATOM 799 C C . VAL A 1 103 ? 6.758 -18.448 -10.115 1.00 44.44 103 VAL A C 1
ATOM 801 O O . VAL A 1 103 ? 6.487 -17.286 -9.825 1.00 44.44 103 VAL A O 1
ATOM 804 N N . LEU A 1 104 ? 7.884 -19.069 -9.733 1.00 47.00 104 LEU A N 1
ATOM 805 C CA . LEU A 1 104 ? 8.994 -18.528 -8.924 1.00 47.00 104 LEU A CA 1
ATOM 806 C C . LEU A 1 104 ? 8.597 -18.105 -7.500 1.00 47.00 104 LEU A C 1
ATOM 808 O O . LEU A 1 104 ? 8.420 -16.927 -7.191 1.00 47.00 104 LEU A O 1
ATOM 812 N N . GLU A 1 105 ? 8.492 -19.100 -6.623 1.00 51.31 105 GLU A N 1
ATOM 813 C CA . GLU A 1 105 ? 7.960 -18.970 -5.262 1.00 51.31 105 GLU A CA 1
ATOM 814 C C . GLU A 1 105 ? 8.833 -18.093 -4.344 1.00 51.31 105 GLU A C 1
ATOM 816 O O . GLU A 1 105 ? 8.302 -17.291 -3.586 1.00 51.31 105 GLU A O 1
ATOM 821 N N . GLN A 1 106 ? 10.165 -18.128 -4.463 1.00 53.19 106 GLN A N 1
ATOM 822 C CA . GLN A 1 106 ? 11.048 -17.464 -3.489 1.00 53.19 106 GLN A CA 1
ATOM 823 C C . GLN A 1 106 ? 11.205 -15.946 -3.689 1.00 53.19 106 GLN A C 1
ATOM 825 O O . GLN A 1 106 ? 11.207 -15.187 -2.719 1.00 53.19 106 GLN A O 1
ATOM 830 N N . THR A 1 107 ? 11.347 -15.464 -4.930 1.00 53.94 107 THR A N 1
ATOM 831 C CA . THR A 1 107 ? 11.553 -14.025 -5.195 1.00 53.94 107 THR A CA 1
ATOM 832 C C . THR A 1 107 ? 10.261 -13.232 -4.996 1.00 53.94 107 THR A C 1
ATOM 834 O O . THR A 1 107 ? 10.282 -12.156 -4.398 1.00 53.94 107 THR A O 1
ATOM 837 N N . ASN A 1 108 ? 9.130 -13.778 -5.453 1.00 59.09 108 ASN A N 1
ATOM 838 C CA . ASN A 1 108 ? 7.825 -13.136 -5.309 1.00 59.09 108 ASN A CA 1
ATOM 839 C C . ASN A 1 108 ? 7.381 -13.087 -3.842 1.00 59.09 108 ASN A C 1
ATOM 841 O O . ASN A 1 108 ? 6.836 -12.077 -3.401 1.00 59.09 108 ASN A O 1
ATOM 845 N N . GLU A 1 109 ? 7.684 -14.120 -3.052 1.00 63.09 109 GLU A N 1
ATOM 846 C CA . GLU A 1 109 ? 7.402 -14.117 -1.618 1.00 63.09 109 GLU A CA 1
ATOM 847 C C . GLU A 1 109 ? 8.201 -13.038 -0.868 1.00 63.09 109 GLU A C 1
ATOM 849 O O . GLU A 1 109 ? 7.624 -12.310 -0.062 1.00 63.09 109 GLU A O 1
ATOM 854 N N . GLN A 1 110 ? 9.496 -12.864 -1.157 1.00 65.69 110 GLN A N 1
ATOM 855 C CA . GLN A 1 110 ? 10.310 -11.811 -0.527 1.00 65.69 110 GLN A CA 1
ATOM 856 C C . GLN A 1 110 ? 9.837 -10.399 -0.899 1.00 65.69 110 GLN A C 1
ATOM 858 O O . GLN A 1 110 ? 9.772 -9.520 -0.037 1.00 65.69 110 GLN A O 1
ATOM 863 N N . VAL A 1 111 ? 9.474 -10.189 -2.169 1.00 65.19 111 VAL A N 1
ATOM 864 C CA . VAL A 1 111 ? 8.869 -8.940 -2.657 1.00 65.19 111 VAL A CA 1
ATOM 865 C C . VAL A 1 111 ? 7.587 -8.631 -1.899 1.00 65.19 111 VAL A C 1
ATOM 867 O O . VAL A 1 111 ? 7.453 -7.549 -1.324 1.00 65.19 111 VAL A O 1
ATOM 870 N N . ASN A 1 112 ? 6.677 -9.602 -1.842 1.00 65.44 112 ASN A N 1
ATOM 871 C CA . ASN A 1 112 ? 5.403 -9.453 -1.156 1.00 65.44 112 ASN A CA 1
ATOM 872 C C . ASN A 1 112 ? 5.591 -9.172 0.323 1.00 65.44 112 ASN A C 1
ATOM 874 O O . ASN A 1 112 ? 5.023 -8.209 0.825 1.00 65.44 112 ASN A O 1
ATOM 878 N N . LYS A 1 113 ? 6.424 -9.959 1.010 1.00 70.88 113 LYS A N 1
ATOM 879 C CA . LYS A 1 113 ? 6.718 -9.757 2.432 1.00 70.88 113 LYS A CA 1
ATOM 880 C C . LYS A 1 113 ? 7.276 -8.365 2.693 1.00 70.88 113 LYS A C 1
ATOM 882 O O . LYS A 1 113 ? 6.872 -7.728 3.659 1.00 70.88 113 LYS A O 1
ATOM 887 N N . LYS A 1 114 ? 8.161 -7.856 1.830 1.00 71.88 114 LYS A N 1
ATOM 888 C CA . LYS A 1 114 ? 8.728 -6.515 1.998 1.00 71.88 114 LYS A CA 1
ATOM 889 C C . LYS A 1 114 ? 7.686 -5.415 1.806 1.00 71.88 114 LYS A C 1
ATOM 891 O O . LYS A 1 114 ? 7.634 -4.507 2.632 1.00 71.88 114 LYS A O 1
ATOM 896 N N . ILE A 1 115 ? 6.855 -5.495 0.764 1.00 69.44 115 ILE A N 1
ATOM 897 C CA . ILE A 1 115 ? 5.778 -4.515 0.553 1.00 69.44 115 ILE A CA 1
ATOM 898 C C . ILE A 1 115 ? 4.772 -4.594 1.703 1.00 69.44 115 ILE A C 1
ATOM 900 O O . ILE A 1 115 ? 4.439 -3.564 2.272 1.00 69.44 115 ILE A O 1
ATOM 904 N N . LEU A 1 116 ? 4.339 -5.794 2.094 1.00 70.69 116 LEU A N 1
ATOM 905 C CA . LEU A 1 116 ? 3.416 -5.994 3.211 1.00 70.69 116 LEU A CA 1
ATOM 906 C C . LEU A 1 116 ? 3.984 -5.435 4.517 1.00 70.69 116 LEU A C 1
ATOM 908 O O . LEU A 1 116 ? 3.295 -4.677 5.180 1.00 70.69 116 LEU A O 1
ATOM 912 N N . CYS A 1 117 ? 5.254 -5.692 4.832 1.00 76.12 117 CYS A N 1
ATOM 913 C CA . CYS A 1 117 ? 5.904 -5.136 6.020 1.00 76.12 117 CYS A CA 1
ATOM 914 C C . CYS A 1 117 ? 5.939 -3.595 6.004 1.00 76.12 117 CYS A C 1
ATOM 916 O O . CYS A 1 117 ? 5.796 -2.956 7.044 1.00 76.12 117 CYS A O 1
ATOM 918 N N . LEU A 1 118 ? 6.118 -2.973 4.834 1.00 74.50 118 LEU A N 1
ATOM 919 C CA . LEU A 1 118 ? 6.044 -1.513 4.701 1.00 74.50 118 LEU A CA 1
ATOM 920 C C . LEU A 1 118 ? 4.611 -1.005 4.859 1.00 74.50 118 LEU A C 1
ATOM 922 O O . LEU A 1 118 ? 4.393 -0.009 5.540 1.00 74.50 118 LEU A O 1
ATOM 926 N N . LEU A 1 119 ? 3.637 -1.701 4.275 1.00 75.38 119 LEU A N 1
ATOM 927 C CA . LEU A 1 119 ? 2.223 -1.379 4.448 1.00 75.38 119 LEU A CA 1
ATOM 928 C C . LEU A 1 119 ? 1.812 -1.466 5.914 1.00 75.38 119 LEU A C 1
ATOM 930 O O . LEU A 1 119 ? 1.177 -0.543 6.409 1.00 75.38 119 LEU A O 1
ATOM 934 N N . GLU A 1 120 ? 2.236 -2.518 6.609 1.00 77.81 120 GLU A N 1
ATOM 935 C CA . GLU A 1 120 ? 1.969 -2.726 8.030 1.00 77.81 120 GLU A CA 1
ATOM 936 C C . GLU A 1 120 ? 2.469 -1.574 8.891 1.00 77.81 120 GLU A C 1
ATOM 938 O O . GLU A 1 120 ? 1.754 -1.116 9.779 1.00 77.81 120 GLU A O 1
ATOM 943 N N . LYS A 1 121 ? 3.658 -1.051 8.583 1.00 82.06 121 LYS A N 1
ATOM 944 C CA . LYS A 1 121 ? 4.240 0.096 9.295 1.00 82.06 121 LYS A CA 1
ATOM 945 C C . LYS A 1 121 ? 3.512 1.412 9.036 1.00 82.06 121 LYS A C 1
ATOM 947 O O . LYS A 1 121 ? 3.606 2.310 9.863 1.00 82.06 121 LYS A O 1
ATOM 952 N N . HIS A 1 122 ? 2.810 1.529 7.911 1.00 86.12 122 HIS A N 1
ATOM 953 C CA . HIS A 1 122 ? 2.225 2.788 7.451 1.00 86.12 122 HIS A CA 1
ATOM 954 C C . HIS A 1 122 ? 0.702 2.726 7.275 1.00 86.12 122 HIS A C 1
ATOM 956 O O . HIS A 1 122 ? 0.133 3.626 6.664 1.00 86.12 122 HIS A O 1
ATOM 962 N N . PHE A 1 123 ? 0.003 1.707 7.792 1.00 88.88 123 PHE A N 1
ATOM 963 C CA . PHE A 1 123 ? -1.434 1.538 7.533 1.00 88.88 123 PHE A CA 1
ATOM 964 C C . PHE A 1 123 ? -2.269 2.764 7.891 1.00 88.88 123 PHE A C 1
ATOM 966 O O . PHE A 1 123 ? -3.161 3.128 7.128 1.00 88.88 123 PHE A O 1
ATOM 973 N N . LEU A 1 124 ? -1.971 3.408 9.020 1.00 90.25 124 LEU A N 1
ATOM 974 C CA . LEU A 1 124 ? -2.698 4.596 9.454 1.00 90.25 124 LEU A CA 1
ATOM 975 C C . LEU A 1 124 ? -2.445 5.773 8.508 1.00 90.25 124 LEU A C 1
ATOM 977 O O . LEU A 1 124 ? -3.396 6.369 8.018 1.00 90.25 124 LEU A O 1
ATOM 981 N N . GLU A 1 125 ? -1.183 6.048 8.168 1.00 91.50 125 GLU A N 1
ATOM 982 C CA . GLU A 1 125 ? -0.818 7.100 7.208 1.00 91.50 125 GLU A CA 1
ATOM 983 C C . GLU A 1 125 ? -1.459 6.862 5.834 1.00 91.50 125 GLU A C 1
ATOM 985 O O . GLU A 1 125 ? -2.023 7.773 5.232 1.00 91.50 125 GLU A O 1
ATOM 990 N N . LEU A 1 126 ? -1.431 5.617 5.352 1.00 88.94 126 LEU A N 1
ATOM 991 C CA . LEU A 1 126 ? -2.023 5.235 4.074 1.00 88.94 126 LEU A CA 1
ATOM 992 C C . LEU A 1 126 ? -3.547 5.336 4.082 1.00 88.94 126 LEU A C 1
ATOM 994 O O . LEU A 1 126 ? -4.127 5.694 3.059 1.00 88.94 126 LEU A O 1
ATOM 998 N N . ALA A 1 127 ? -4.200 5.045 5.206 1.00 91.00 127 ALA A N 1
ATOM 999 C CA . ALA A 1 127 ? -5.651 5.135 5.325 1.00 91.00 127 ALA A CA 1
ATOM 1000 C C . ALA A 1 127 ? -6.175 6.569 5.125 1.00 91.00 127 ALA A C 1
ATOM 1002 O O . ALA A 1 127 ? -7.305 6.722 4.670 1.00 91.00 127 ALA A O 1
ATOM 1003 N N . HIS A 1 128 ? -5.344 7.587 5.376 1.00 90.00 128 HIS A N 1
ATOM 1004 C CA . HIS A 1 128 ? -5.638 9.001 5.113 1.00 90.00 128 HIS A CA 1
ATOM 1005 C C . HIS A 1 128 ? -5.358 9.442 3.662 1.00 90.00 128 HIS A C 1
ATOM 1007 O O . HIS A 1 128 ? -5.600 10.592 3.296 1.00 90.00 128 HIS A O 1
ATOM 1013 N N . LEU A 1 129 ? -4.847 8.553 2.804 1.00 87.50 129 LEU A N 1
ATOM 1014 C CA . LEU A 1 129 ? -4.569 8.848 1.398 1.00 87.50 129 LEU A CA 1
ATOM 1015 C C . LEU A 1 129 ? -5.621 8.203 0.491 1.00 87.50 129 LEU A C 1
ATOM 1017 O O . LEU A 1 129 ? -6.018 7.055 0.685 1.00 87.50 129 LEU A O 1
ATOM 1021 N N . LYS A 1 130 ? -6.009 8.890 -0.590 1.00 84.56 130 LYS A N 1
ATOM 1022 C CA . LYS A 1 130 ? -6.970 8.353 -1.571 1.00 84.56 130 LYS A CA 1
ATOM 1023 C C . LYS A 1 130 ? -6.532 7.003 -2.144 1.00 84.56 130 LYS A C 1
ATOM 1025 O O . LYS A 1 130 ? -7.289 6.044 -2.105 1.00 84.56 130 LYS A O 1
ATOM 1030 N N . GLY A 1 131 ? -5.310 6.926 -2.671 1.00 78.88 131 GLY A N 1
ATOM 1031 C CA . GLY A 1 131 ? -4.766 5.670 -3.196 1.00 78.88 131 GLY A CA 1
ATOM 1032 C C . GLY A 1 131 ? -4.300 4.718 -2.092 1.00 78.88 131 GLY A C 1
ATOM 1033 O O . GLY A 1 131 ? -4.425 3.504 -2.223 1.00 78.88 131 GLY A O 1
ATOM 1034 N N . GLY A 1 132 ? -3.821 5.260 -0.967 1.00 84.38 132 GLY A N 1
ATOM 1035 C CA . GLY A 1 132 ? -3.405 4.465 0.188 1.00 84.38 132 GLY A CA 1
ATOM 1036 C C . GLY A 1 132 ? -4.549 3.674 0.812 1.00 84.38 132 GLY A C 1
ATOM 1037 O O . GLY A 1 132 ? -4.399 2.475 1.019 1.00 84.38 132 GLY A O 1
ATOM 1038 N N . SER A 1 133 ? -5.714 4.284 1.017 1.00 88.56 133 SER A N 1
ATOM 1039 C CA . SER A 1 133 ? -6.894 3.618 1.581 1.00 88.56 133 SER A CA 1
ATOM 1040 C C . SER A 1 133 ? -7.350 2.430 0.729 1.00 88.56 133 SER A C 1
ATOM 1042 O O . SER A 1 133 ? -7.643 1.369 1.276 1.00 88.56 133 SER A O 1
ATOM 1044 N N . HIS A 1 134 ? -7.295 2.543 -0.604 1.00 86.31 134 HIS A N 1
ATOM 1045 C CA . HIS A 1 134 ? -7.563 1.424 -1.515 1.00 86.31 134 HIS A CA 1
ATOM 1046 C C . HIS A 1 134 ? -6.558 0.281 -1.333 1.00 86.31 134 HIS A C 1
ATOM 1048 O O . HIS A 1 134 ? -6.939 -0.893 -1.305 1.00 86.31 134 HIS A O 1
ATOM 1054 N N . VAL A 1 135 ? -5.275 0.618 -1.176 1.00 84.69 135 VAL A N 1
ATOM 1055 C CA . VAL A 1 135 ? -4.214 -0.355 -0.906 1.00 84.69 135 VAL A CA 1
ATOM 1056 C C . VAL A 1 135 ? -4.439 -1.061 0.438 1.00 84.69 135 VAL A C 1
ATOM 1058 O O . VAL A 1 135 ? -4.377 -2.293 0.492 1.00 84.69 135 VAL A O 1
ATOM 1061 N N . VAL A 1 136 ? -4.782 -0.321 1.500 1.00 88.00 136 VAL A N 1
ATOM 1062 C CA . VAL A 1 136 ? -5.119 -0.894 2.817 1.00 88.00 136 VAL A CA 1
ATOM 1063 C C . VAL A 1 136 ? -6.341 -1.813 2.715 1.00 88.00 136 VAL A C 1
ATOM 1065 O O . VAL A 1 136 ? -6.311 -2.950 3.187 1.00 88.00 136 VAL A O 1
ATOM 1068 N N . GLU A 1 137 ? -7.400 -1.383 2.027 1.00 87.94 137 GLU A N 1
ATOM 1069 C CA . GLU A 1 137 ? -8.581 -2.213 1.778 1.00 87.94 137 GLU A CA 1
ATOM 1070 C C . GLU A 1 137 ? -8.259 -3.507 1.033 1.00 87.94 137 GLU A C 1
ATOM 1072 O O . GLU A 1 137 ? -8.812 -4.567 1.347 1.00 87.94 137 GLU A O 1
ATOM 1077 N N . LYS A 1 138 ? -7.401 -3.428 0.014 1.00 82.62 138 LYS A N 1
ATOM 1078 C CA . LYS A 1 138 ? -6.998 -4.596 -0.765 1.00 82.62 138 LYS A CA 1
ATOM 1079 C C . LYS A 1 138 ? -6.198 -5.569 0.094 1.00 82.62 138 LYS A C 1
ATOM 1081 O O . LYS A 1 138 ? -6.445 -6.772 -0.003 1.00 82.62 138 LYS A O 1
ATOM 1086 N N . CYS A 1 139 ? -5.317 -5.063 0.957 1.00 82.50 139 CYS A N 1
ATOM 1087 C CA . CYS A 1 139 ? -4.559 -5.869 1.912 1.00 82.50 139 CYS A CA 1
ATOM 1088 C C . CYS A 1 139 ? -5.502 -6.691 2.808 1.00 82.50 139 CYS A C 1
ATOM 1090 O O . CYS A 1 139 ? -5.447 -7.921 2.789 1.00 82.50 139 CYS A O 1
ATOM 1092 N N . MET A 1 140 ? -6.477 -6.037 3.456 1.00 87.00 140 MET A N 1
ATOM 1093 C CA . MET A 1 140 ? -7.475 -6.711 4.306 1.00 87.00 140 MET A CA 1
ATOM 1094 C C . MET A 1 140 ? -8.304 -7.768 3.557 1.00 87.00 140 MET A C 1
ATOM 1096 O O . MET A 1 140 ? -8.681 -8.799 4.114 1.00 87.00 140 MET A O 1
ATOM 1100 N N . LYS A 1 141 ? -8.623 -7.520 2.279 1.00 84.44 141 LYS A N 1
ATOM 1101 C CA . LYS A 1 141 ? -9.388 -8.464 1.445 1.00 84.44 141 LYS A CA 1
ATOM 1102 C C . LYS A 1 141 ? -8.559 -9.684 1.035 1.00 84.44 141 LYS A C 1
ATOM 1104 O O . LYS A 1 141 ? -9.153 -10.724 0.765 1.00 84.44 141 LYS A O 1
ATOM 1109 N N . THR A 1 142 ? -7.233 -9.573 0.989 1.00 76.44 142 THR A N 1
ATOM 1110 C CA . THR A 1 142 ? -6.351 -10.599 0.406 1.00 76.44 142 THR A CA 1
ATOM 1111 C C . THR A 1 142 ? -5.843 -11.610 1.434 1.00 76.44 142 THR A C 1
ATOM 1113 O O . THR A 1 142 ? -5.638 -12.761 1.070 1.00 76.44 142 THR A O 1
ATOM 1116 N N . SER A 1 143 ? -5.680 -11.233 2.706 1.00 78.81 143 SER A N 1
ATOM 1117 C CA . SER A 1 143 ? -5.249 -12.165 3.759 1.00 78.81 143 SER A CA 1
ATOM 1118 C C . SER A 1 143 ? -5.895 -11.865 5.111 1.00 78.81 143 SER A C 1
ATOM 1120 O O . SER A 1 143 ? -6.362 -10.750 5.359 1.00 78.81 143 SER A O 1
ATOM 1122 N N . ASP A 1 144 ? -5.947 -12.874 5.981 1.00 85.19 144 ASP A N 1
ATOM 1123 C CA . ASP A 1 144 ? -6.365 -12.700 7.376 1.00 85.19 144 ASP A CA 1
ATOM 1124 C C . ASP A 1 144 ? -5.299 -11.960 8.184 1.00 85.19 144 ASP A C 1
ATOM 1126 O O . ASP A 1 144 ? -5.642 -11.042 8.920 1.00 85.19 144 ASP A O 1
ATOM 1130 N N . ASP A 1 145 ? -4.016 -12.252 7.960 1.00 83.38 145 ASP A N 1
ATOM 1131 C CA . ASP A 1 145 ? -2.912 -11.513 8.585 1.00 83.38 145 ASP A CA 1
ATOM 1132 C C . ASP A 1 145 ? -2.985 -10.017 8.260 1.00 83.38 145 ASP A C 1
ATOM 1134 O O . ASP A 1 145 ? -2.908 -9.179 9.152 1.00 83.38 145 ASP A O 1
ATOM 1138 N N . GLY A 1 146 ? -3.241 -9.664 6.994 1.00 83.25 146 GLY A N 1
ATOM 1139 C CA . GLY A 1 146 ? -3.392 -8.272 6.576 1.00 83.25 146 GLY A CA 1
ATOM 1140 C C . GLY A 1 146 ? -4.589 -7.594 7.240 1.00 83.25 146 GLY A C 1
ATOM 1141 O O . GLY A 1 146 ? -4.490 -6.447 7.672 1.00 83.25 146 GLY A O 1
ATOM 1142 N N . LEU A 1 147 ? -5.712 -8.308 7.376 1.00 88.44 147 LEU A N 1
ATOM 1143 C CA . LEU A 1 147 ? -6.868 -7.820 8.127 1.00 88.44 147 LEU A CA 1
ATOM 1144 C C . LEU A 1 147 ? -6.503 -7.560 9.591 1.00 88.44 147 LEU A C 1
ATOM 1146 O O . LEU A 1 147 ? -6.735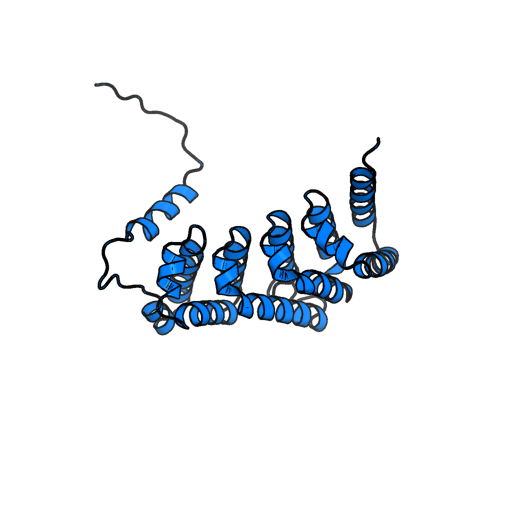 -6.460 10.089 1.00 88.44 147 LEU A O 1
ATOM 1150 N N . LEU A 1 148 ? -5.936 -8.554 10.270 1.00 89.75 148 LEU A N 1
ATOM 1151 C CA . LEU A 1 148 ? -5.623 -8.483 11.694 1.00 89.75 148 LEU 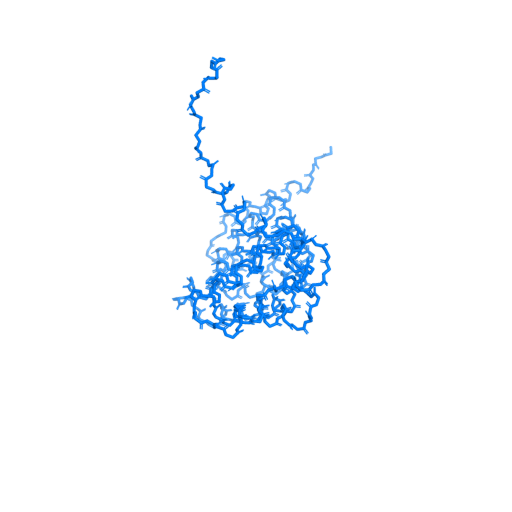A CA 1
ATOM 1152 C C . LEU A 1 148 ? -4.555 -7.425 11.997 1.00 89.75 148 LEU A C 1
ATOM 1154 O O . LEU A 1 148 ? -4.701 -6.710 12.987 1.00 89.75 148 LEU A O 1
ATOM 1158 N N . SER A 1 149 ? -3.549 -7.255 11.135 1.00 88.94 149 SER A N 1
ATOM 1159 C CA . SER A 1 149 ? -2.544 -6.193 11.257 1.00 88.94 149 SER A CA 1
ATOM 1160 C C . SER A 1 149 ? -3.173 -4.797 11.147 1.00 88.94 149 SER A C 1
ATOM 1162 O O . SER A 1 149 ? -2.874 -3.931 11.971 1.00 88.94 149 SER A O 1
ATOM 1164 N N . VAL A 1 150 ? -4.101 -4.576 10.205 1.00 90.56 150 VAL A N 1
ATOM 1165 C CA . VAL A 1 150 ? -4.836 -3.297 10.102 1.00 90.56 150 VAL A CA 1
ATOM 1166 C C . VAL A 1 150 ? -5.711 -3.068 11.332 1.00 90.56 150 VAL A C 1
ATOM 1168 O O . VAL A 1 150 ? -5.683 -1.985 11.911 1.00 90.56 150 VAL A O 1
ATOM 1171 N N . VAL A 1 151 ? -6.468 -4.082 11.764 1.00 91.69 151 VAL A N 1
ATOM 1172 C CA . VAL A 1 151 ? -7.302 -3.984 12.971 1.00 91.69 151 VAL A CA 1
ATOM 1173 C C . VAL A 1 151 ? -6.450 -3.639 14.189 1.00 91.69 151 VAL A C 1
ATOM 1175 O O . VAL A 1 151 ? -6.809 -2.743 14.947 1.00 91.69 151 VAL A O 1
ATOM 1178 N N . LYS A 1 152 ? -5.314 -4.315 14.364 1.00 91.25 152 LYS A N 1
ATOM 1179 C CA . LYS A 1 152 ? -4.385 -4.052 15.462 1.00 91.25 152 LYS A CA 1
ATOM 1180 C C . LYS A 1 152 ? -3.879 -2.610 15.429 1.00 91.25 152 LYS A C 1
ATOM 1182 O O . LYS A 1 152 ? -3.922 -1.961 16.464 1.00 91.25 152 LYS A O 1
ATOM 1187 N N . ALA A 1 153 ? -3.473 -2.101 14.264 1.00 91.00 153 ALA A N 1
ATOM 1188 C CA . ALA A 1 153 ? -3.025 -0.714 14.114 1.00 91.00 153 ALA A CA 1
ATOM 1189 C C . ALA A 1 153 ? -4.134 0.302 14.453 1.00 91.00 153 ALA A C 1
ATOM 1191 O O . ALA A 1 153 ? -3.872 1.330 15.071 1.00 91.00 153 ALA A O 1
ATOM 1192 N N . ILE A 1 154 ? -5.390 0.011 14.093 1.00 90.06 154 ILE A N 1
ATOM 1193 C CA . ILE A 1 154 ? -6.537 0.866 14.444 1.00 90.06 154 ILE A CA 1
ATOM 1194 C C . ILE A 1 154 ? -6.794 0.853 15.956 1.00 90.06 154 ILE A C 1
ATOM 1196 O O . ILE A 1 154 ? -7.100 1.893 16.533 1.00 90.06 154 ILE A O 1
ATOM 1200 N N . LEU A 1 155 ? -6.690 -0.317 16.589 1.00 88.75 155 LEU A N 1
ATOM 1201 C CA . LEU A 1 155 ? -6.980 -0.512 18.013 1.00 88.75 155 LEU A CA 1
ATOM 1202 C C . LEU A 1 155 ? -5.805 -0.171 18.937 1.00 88.75 155 LEU A C 1
ATOM 1204 O O . LEU A 1 155 ? -5.984 -0.153 20.152 1.00 88.75 155 LEU A O 1
ATOM 1208 N N . GLU A 1 156 ? -4.620 0.096 18.387 1.00 89.38 156 GLU A N 1
ATOM 1209 C CA . GLU A 1 156 ? -3.423 0.439 19.159 1.00 89.38 156 GLU A CA 1
ATOM 1210 C C . GLU A 1 156 ? -3.624 1.707 19.997 1.00 89.38 156 GLU A C 1
ATOM 1212 O O . GLU A 1 156 ? -3.117 1.800 21.114 1.00 89.38 156 GLU A O 1
ATOM 1217 N N . ARG A 1 157 ? -4.398 2.670 19.479 1.00 84.62 157 ARG A N 1
ATOM 1218 C CA . ARG A 1 157 ? -4.738 3.915 20.176 1.00 84.62 157 ARG A CA 1
ATOM 1219 C C . ARG A 1 157 ? -6.245 4.190 20.087 1.00 84.62 157 ARG A C 1
ATOM 1221 O O . ARG A 1 157 ? -6.782 4.170 18.977 1.00 84.62 157 ARG A O 1
ATOM 1228 N N . PRO A 1 158 ? -6.937 4.486 21.206 1.00 75.19 158 PRO A N 1
ATOM 1229 C CA . PRO A 1 158 ? -8.392 4.689 21.223 1.00 75.19 158 PRO A CA 1
ATOM 1230 C C . PRO A 1 158 ? -8.907 5.752 20.237 1.00 75.19 158 PRO A C 1
ATOM 1232 O O . PRO A 1 158 ? -9.978 5.612 19.647 1.00 75.19 158 PRO A O 1
ATOM 1235 N N . GLU A 1 159 ? -8.143 6.820 20.036 1.00 84.12 159 GLU A N 1
ATOM 1236 C CA . GLU A 1 159 ? -8.481 7.957 19.183 1.00 84.12 159 GLU A CA 1
ATOM 1237 C C . GLU A 1 159 ? -8.356 7.660 17.682 1.00 84.12 159 GLU A C 1
ATOM 1239 O O . GLU A 1 159 ? -9.003 8.330 16.873 1.00 84.12 159 GLU A O 1
ATOM 1244 N N . THR A 1 160 ? -7.570 6.649 17.296 1.00 88.00 160 THR A N 1
ATOM 1245 C CA . THR A 1 160 ? -7.296 6.327 15.888 1.00 88.00 160 THR A CA 1
ATOM 1246 C C . THR A 1 160 ? -8.569 5.935 15.153 1.00 88.00 160 THR A C 1
ATOM 1248 O O . THR A 1 160 ? -8.829 6.421 14.051 1.00 88.00 160 THR A O 1
ATOM 1251 N N . ALA A 1 161 ? -9.407 5.103 15.778 1.00 85.31 161 ALA A N 1
ATOM 1252 C CA . ALA A 1 161 ? -10.677 4.692 15.191 1.00 85.31 161 ALA A CA 1
ATOM 1253 C C . ALA A 1 161 ? -11.599 5.896 14.926 1.00 85.31 161 ALA A C 1
ATOM 1255 O O . ALA A 1 161 ? -12.230 5.989 13.873 1.00 85.31 161 ALA A O 1
ATOM 1256 N N . PHE A 1 162 ? -11.645 6.860 15.847 1.00 83.12 162 PHE A N 1
ATOM 1257 C CA . PHE A 1 162 ? -12.456 8.064 15.681 1.00 83.12 162 PHE A CA 1
ATOM 1258 C C . PHE A 1 162 ? -11.885 9.013 14.619 1.00 83.12 162 PHE A C 1
ATOM 1260 O O . PHE A 1 162 ? -12.640 9.560 13.814 1.00 83.12 162 PHE A O 1
ATOM 1267 N N . ALA A 1 163 ? -10.561 9.183 14.583 1.00 87.00 163 ALA A N 1
ATOM 1268 C CA . ALA A 1 163 ? -9.884 9.997 13.578 1.00 87.00 163 ALA A CA 1
ATOM 1269 C C . ALA A 1 163 ? -10.138 9.463 12.161 1.00 87.00 163 ALA A C 1
ATOM 1271 O O . ALA A 1 163 ? -10.579 10.210 11.289 1.00 87.00 163 ALA A O 1
ATOM 1272 N N . LEU A 1 164 ? -9.960 8.157 11.954 1.00 86.75 164 LEU A N 1
ATOM 1273 C CA . LEU A 1 164 ? -10.235 7.506 10.675 1.00 86.75 164 LEU A CA 1
ATOM 1274 C C . LEU A 1 164 ? -11.722 7.555 10.308 1.00 86.75 164 LEU A C 1
ATOM 1276 O O . LEU A 1 164 ? -12.048 7.770 9.147 1.00 86.75 164 LEU A O 1
ATOM 1280 N N . ALA A 1 165 ? -12.641 7.418 11.269 1.00 84.81 165 ALA A N 1
ATOM 1281 C CA . ALA A 1 165 ? -14.077 7.513 10.996 1.00 84.81 165 ALA A CA 1
ATOM 1282 C C . ALA A 1 165 ? -14.501 8.905 10.489 1.00 84.81 165 ALA A C 1
ATOM 1284 O O . ALA A 1 165 ? -15.504 9.022 9.783 1.00 84.81 165 ALA A O 1
ATOM 1285 N N . ARG A 1 166 ? -13.742 9.950 10.842 1.00 83.94 166 ARG A N 1
ATOM 1286 C CA . ARG A 1 166 ? -13.958 11.337 10.403 1.00 83.94 166 ARG A CA 1
ATOM 1287 C C . ARG A 1 166 ? -13.180 11.718 9.146 1.00 83.94 166 ARG A C 1
ATOM 1289 O O . ARG A 1 166 ? -13.441 12.786 8.601 1.00 83.94 166 ARG A O 1
ATOM 1296 N N . ASP A 1 167 ? -12.243 10.882 8.716 1.00 87.81 167 ASP A N 1
ATOM 1297 C CA . ASP A 1 167 ? -11.415 11.123 7.542 1.00 87.81 167 ASP A CA 1
ATOM 1298 C C . ASP A 1 167 ? -12.168 10.836 6.234 1.00 87.81 167 ASP A C 1
ATOM 1300 O O . ASP A 1 167 ? -12.985 9.914 6.173 1.00 87.81 167 ASP A O 1
ATOM 1304 N N . ASP A 1 168 ? -11.859 11.579 5.166 1.00 86.75 168 ASP A N 1
ATOM 1305 C CA . ASP A 1 168 ? -12.495 11.447 3.846 1.00 86.75 168 ASP A CA 1
ATOM 1306 C C . ASP A 1 168 ? -12.268 10.074 3.185 1.00 86.75 168 ASP A C 1
ATOM 1308 O O . ASP A 1 168 ? -13.128 9.612 2.415 1.00 86.75 168 ASP A O 1
ATOM 1312 N N . PHE A 1 169 ? -11.164 9.396 3.523 1.00 88.56 169 PHE A N 1
ATOM 1313 C CA . PHE A 1 169 ? -10.757 8.083 3.012 1.00 88.56 169 PHE A CA 1
ATOM 1314 C C . PHE A 1 169 ? -10.740 7.004 4.108 1.00 88.56 169 PHE A C 1
ATOM 1316 O O . PHE A 1 169 ? -11.234 5.893 3.895 1.00 88.56 169 PHE A O 1
ATOM 1323 N N . GLY A 1 170 ? -10.268 7.333 5.310 1.00 86.81 170 GLY A N 1
ATOM 1324 C CA . GLY A 1 170 ? -10.156 6.421 6.451 1.00 86.81 170 GLY A CA 1
ATOM 1325 C C . GLY A 1 170 ? -11.488 5.800 6.882 1.00 86.81 170 GLY A C 1
ATOM 1326 O O . GLY A 1 170 ? -11.518 4.649 7.330 1.00 86.81 170 GLY A O 1
ATOM 1327 N N . ASN A 1 171 ? -12.611 6.492 6.654 1.00 88.19 171 ASN A N 1
ATOM 1328 C CA . ASN A 1 171 ? -13.943 5.970 6.973 1.00 88.19 171 ASN A CA 1
ATOM 1329 C C . ASN A 1 171 ? -14.242 4.670 6.204 1.00 88.19 171 ASN A C 1
ATOM 1331 O O . ASN A 1 171 ? -14.855 3.751 6.754 1.00 88.19 171 ASN A O 1
ATOM 1335 N N . TYR A 1 172 ? -13.754 4.551 4.966 1.00 89.62 172 TYR A N 1
ATOM 1336 C CA . TYR A 1 172 ? -13.908 3.345 4.154 1.00 89.62 172 TYR A CA 1
ATOM 1337 C C . TYR A 1 172 ? -13.039 2.193 4.657 1.00 89.62 172 TYR A C 1
ATOM 1339 O O . TYR A 1 172 ? -13.454 1.032 4.582 1.00 89.62 172 TYR A O 1
ATOM 1347 N N . VAL A 1 173 ? -11.862 2.496 5.211 1.00 90.75 173 VAL A N 1
ATOM 1348 C CA . VAL A 1 173 ? -10.976 1.493 5.813 1.00 90.75 173 VAL A CA 1
ATOM 1349 C C . VAL A 1 173 ? -11.655 0.864 7.029 1.00 90.75 173 VAL A C 1
ATOM 1351 O O . VAL A 1 173 ? -11.765 -0.361 7.087 1.00 90.75 173 VAL A O 1
ATOM 1354 N N . ILE A 1 174 ? -12.217 1.668 7.939 1.00 90.19 174 ILE A N 1
ATOM 1355 C CA . ILE A 1 174 ? -12.957 1.152 9.108 1.00 90.19 174 ILE A CA 1
ATOM 1356 C C . ILE A 1 174 ? -14.192 0.353 8.689 1.00 90.19 174 ILE A C 1
ATOM 1358 O O . ILE A 1 174 ? -14.418 -0.749 9.194 1.00 90.19 174 ILE A O 1
ATOM 1362 N N . GLN A 1 175 ? -14.982 0.868 7.743 1.00 88.06 175 GLN A N 1
ATOM 1363 C CA . GLN A 1 175 ? -16.164 0.160 7.241 1.00 88.06 175 GLN A CA 1
ATOM 1364 C C . GLN A 1 175 ? -15.794 -1.205 6.649 1.00 88.06 175 GLN A C 1
ATOM 1366 O O . GLN A 1 175 ? -16.475 -2.202 6.907 1.00 88.06 175 GLN A O 1
ATOM 1371 N N . ASN A 1 176 ? -14.700 -1.283 5.884 1.00 90.75 176 ASN A N 1
ATOM 1372 C CA . ASN A 1 176 ? -14.214 -2.551 5.350 1.00 90.75 176 ASN A CA 1
ATOM 1373 C C . ASN A 1 176 ? -13.683 -3.472 6.447 1.00 90.75 176 ASN A C 1
ATOM 1375 O O . ASN A 1 176 ? -14.030 -4.651 6.426 1.00 90.75 176 ASN A O 1
ATOM 1379 N N . ALA A 1 177 ? -12.912 -2.964 7.408 1.00 91.06 177 ALA A N 1
ATOM 1380 C CA . ALA A 1 177 ? -12.418 -3.760 8.527 1.00 91.06 177 ALA A CA 1
ATOM 1381 C C . ALA A 1 177 ? -13.581 -4.401 9.303 1.00 91.06 177 ALA A C 1
ATOM 1383 O O . ALA A 1 177 ? -13.593 -5.616 9.497 1.00 91.06 177 ALA A O 1
ATOM 1384 N N . LEU A 1 178 ? -14.621 -3.630 9.643 1.00 88.56 178 LEU A N 1
ATOM 1385 C CA . LEU A 1 178 ? -15.839 -4.133 10.295 1.00 88.56 178 LEU A CA 1
ATOM 1386 C C . LEU A 1 178 ? -16.593 -5.156 9.438 1.00 88.56 178 LEU A C 1
ATOM 1388 O O . LEU A 1 178 ? -17.034 -6.194 9.932 1.00 88.56 178 LEU A O 1
ATOM 1392 N N . ARG A 1 179 ? -16.747 -4.885 8.138 1.00 90.06 179 ARG A N 1
ATOM 1393 C CA . ARG A 1 179 ? -17.442 -5.793 7.217 1.00 90.06 179 ARG A CA 1
ATOM 1394 C C . ARG A 1 179 ? -16.715 -7.130 7.086 1.00 90.06 179 ARG A C 1
ATOM 1396 O O . ARG A 1 179 ? -17.371 -8.170 7.110 1.00 90.06 179 ARG A O 1
ATOM 1403 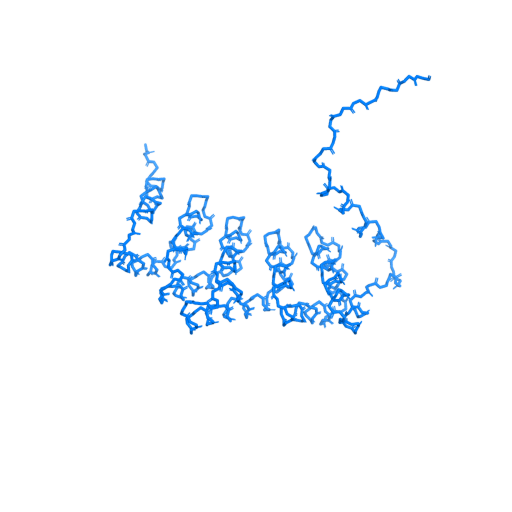N N . ILE A 1 180 ? -15.392 -7.104 6.929 1.00 90.00 180 ILE A N 1
ATOM 1404 C CA . ILE A 1 180 ? -14.575 -8.303 6.708 1.00 90.00 180 ILE A CA 1
ATOM 1405 C C . ILE A 1 180 ? -14.428 -9.091 8.013 1.00 90.00 180 ILE A C 1
ATOM 1407 O O . ILE A 1 180 ? -14.636 -10.300 7.992 1.00 90.00 180 ILE A O 1
ATOM 1411 N N . THR A 1 181 ? -14.165 -8.434 9.150 1.00 90.50 181 THR A N 1
ATOM 1412 C CA . THR A 1 181 ? -14.102 -9.110 10.463 1.00 90.50 181 THR A CA 1
ATOM 1413 C C . THR A 1 181 ? -15.402 -9.829 10.797 1.00 90.50 181 THR A C 1
ATOM 1415 O O . THR A 1 181 ? -15.367 -10.994 11.188 1.00 90.50 181 THR A O 1
ATOM 1418 N N . ARG A 1 182 ? -16.554 -9.192 10.551 1.00 89.19 182 ARG A N 1
ATOM 1419 C CA . ARG A 1 182 ? -17.862 -9.839 10.709 1.00 89.19 182 ARG A CA 1
ATOM 1420 C C . ARG A 1 182 ? -18.039 -11.023 9.758 1.00 89.19 182 ARG A C 1
ATOM 1422 O O . ARG A 1 182 ? -18.472 -12.083 10.190 1.00 89.19 182 ARG A O 1
ATOM 1429 N N . ALA A 1 183 ? -17.715 -10.848 8.476 1.00 89.44 183 ALA A N 1
ATOM 1430 C CA . ALA A 1 183 ? -17.903 -11.889 7.464 1.00 89.44 183 ALA A CA 1
ATOM 1431 C C . ALA A 1 183 ? -17.007 -13.119 7.686 1.00 89.44 183 ALA A C 1
ATOM 1433 O O . ALA A 1 183 ? -17.422 -14.229 7.369 1.00 89.44 183 ALA A O 1
ATOM 1434 N N . ARG A 1 184 ? -15.798 -12.928 8.228 1.00 90.94 184 ARG A N 1
ATOM 1435 C CA . ARG A 1 184 ? -14.832 -14.002 8.506 1.00 90.94 184 ARG A CA 1
ATOM 1436 C C . ARG A 1 184 ? -14.917 -14.565 9.933 1.00 90.94 184 ARG A C 1
ATOM 1438 O O . ARG A 1 184 ? -14.150 -15.452 10.275 1.00 90.94 184 ARG A O 1
ATOM 1445 N N . GLY A 1 185 ? -15.843 -14.078 10.765 1.00 89.81 185 GLY A N 1
ATOM 1446 C CA . GLY A 1 185 ? -16.064 -14.608 12.117 1.00 89.81 185 GLY A CA 1
ATOM 1447 C C . GLY A 1 185 ? -15.081 -14.119 13.189 1.00 89.81 185 GLY A C 1
ATOM 1448 O O . GLY A 1 185 ? -15.034 -14.693 14.275 1.00 89.81 185 GLY A O 1
ATOM 1449 N N . PHE A 1 186 ? -14.334 -13.038 12.945 1.00 88.94 186 PHE A N 1
ATOM 1450 C CA . PHE A 1 186 ? -13.438 -12.416 13.930 1.00 88.94 186 PHE A CA 1
ATOM 1451 C C . PHE A 1 186 ? -14.223 -11.556 14.937 1.00 88.94 186 PHE A C 1
ATOM 1453 O O . PHE A 1 186 ? -14.113 -10.328 14.955 1.00 88.94 186 PHE A O 1
ATOM 1460 N N . SER A 1 187 ? -15.050 -12.196 15.769 1.00 85.50 187 SER A N 1
ATOM 1461 C CA . SER A 1 187 ? -15.995 -11.531 16.682 1.00 85.50 187 SER A CA 1
ATOM 1462 C C . SER A 1 187 ? -15.327 -10.589 17.692 1.00 85.50 187 SER A C 1
ATOM 1464 O O . SER A 1 187 ? -15.825 -9.486 17.908 1.00 85.50 187 SER A O 1
ATOM 1466 N N . GLY A 1 188 ? -14.176 -10.967 18.261 1.00 85.00 188 GLY A N 1
ATOM 1467 C CA . GLY A 1 188 ? -13.411 -10.111 19.179 1.00 85.00 188 GLY A CA 1
ATOM 1468 C C . GLY A 1 188 ? -12.920 -8.824 18.508 1.00 85.00 188 GLY A C 1
ATOM 1469 O O . GLY A 1 188 ? -13.192 -7.725 18.984 1.00 85.00 188 GLY A O 1
ATOM 1470 N N . SER A 1 189 ? -12.273 -8.954 17.347 1.00 84.88 189 SER A N 1
ATOM 1471 C CA . SER A 1 189 ? -11.836 -7.823 16.519 1.00 84.88 189 SER A CA 1
ATOM 1472 C C . SER A 1 189 ? -13.002 -6.933 16.088 1.00 84.88 189 SER A C 1
ATOM 1474 O O . SER A 1 189 ? -12.893 -5.711 16.149 1.00 84.88 189 SER A O 1
ATOM 1476 N N . TYR A 1 190 ? -14.124 -7.534 15.683 1.00 83.94 190 TYR A N 1
ATOM 1477 C CA . TYR A 1 190 ? -15.332 -6.809 15.294 1.00 83.94 190 TYR A CA 1
ATOM 1478 C C . TYR A 1 190 ? -15.896 -5.975 16.450 1.00 83.94 190 TYR A C 1
ATOM 1480 O O . TYR A 1 190 ? -16.175 -4.791 16.271 1.00 83.94 190 TYR A O 1
ATOM 1488 N N . ASN A 1 191 ? -16.029 -6.570 17.638 1.00 82.94 191 ASN A N 1
ATOM 1489 C CA . ASN A 1 191 ? -16.559 -5.885 18.815 1.00 82.94 191 ASN A CA 1
ATOM 1490 C C . ASN A 1 191 ? -15.642 -4.745 19.272 1.00 82.94 191 ASN A C 1
ATOM 1492 O O . ASN A 1 191 ? -16.141 -3.677 19.606 1.00 82.94 191 ASN A O 1
ATOM 1496 N N . ASN A 1 192 ? -14.322 -4.933 19.219 1.00 83.69 192 ASN A N 1
ATOM 1497 C CA . ASN A 1 192 ? -13.366 -3.892 19.601 1.00 83.69 192 ASN A CA 1
ATOM 1498 C C . ASN A 1 192 ? -13.325 -2.731 18.593 1.00 83.69 192 ASN A C 1
ATOM 1500 O O . ASN A 1 192 ? -13.139 -1.584 18.984 1.00 83.69 192 ASN A O 1
ATOM 1504 N N . LEU A 1 193 ? -13.507 -3.012 17.297 1.00 80.00 193 LEU A N 1
ATOM 1505 C CA . LEU A 1 193 ? -13.599 -1.984 16.251 1.00 80.00 193 LEU A CA 1
ATOM 1506 C C . LEU A 1 193 ? -14.935 -1.249 16.238 1.00 80.00 193 LEU A C 1
ATOM 1508 O O . LEU A 1 193 ? -15.048 -0.192 15.613 1.00 80.00 193 LEU A O 1
ATOM 1512 N N . ARG A 1 194 ? -15.972 -1.826 16.847 1.00 75.75 194 ARG A N 1
ATOM 1513 C CA . ARG A 1 194 ? -17.298 -1.227 16.887 1.00 75.75 194 ARG A CA 1
ATOM 1514 C C . ARG A 1 194 ? -17.239 0.020 17.764 1.00 75.75 194 ARG A C 1
ATOM 1516 O O . ARG A 1 194 ? -17.336 -0.043 18.982 1.00 75.75 194 ARG A O 1
ATOM 1523 N N . VAL A 1 195 ? -17.095 1.167 17.111 1.00 62.53 195 VAL A N 1
ATOM 1524 C CA . VAL A 1 195 ? -17.122 2.475 17.760 1.00 62.53 195 VAL A CA 1
ATOM 1525 C C . VAL A 1 195 ? -18.546 2.727 18.256 1.00 62.53 195 VAL A C 1
ATOM 1527 O O . VAL A 1 195 ? -19.440 3.022 17.465 1.00 62.53 195 VAL A O 1
ATOM 1530 N N . GLU A 1 196 ? -18.785 2.580 19.560 1.00 50.94 196 GLU A N 1
ATOM 1531 C CA . GLU A 1 196 ? -20.019 3.074 20.171 1.00 50.94 196 GLU A CA 1
ATOM 1532 C C . GLU A 1 196 ? -19.871 4.574 20.469 1.00 50.94 196 GLU A C 1
ATOM 1534 O O . GLU A 1 196 ? -18.909 4.973 21.128 1.00 50.94 196 GLU A O 1
ATOM 1539 N N . PRO A 1 197 ? -20.813 5.428 20.031 1.00 47.03 197 PRO A N 1
ATOM 1540 C CA . PRO A 1 197 ? -20.777 6.855 20.313 1.00 47.03 197 PRO A CA 1
ATOM 1541 C C . PRO A 1 197 ? -21.237 7.106 21.753 1.00 47.03 197 PRO A C 1
ATOM 1543 O O . PRO A 1 197 ? -22.345 7.577 22.006 1.00 47.03 197 PRO A O 1
ATOM 1546 N N . LYS A 1 198 ? -20.391 6.778 22.727 1.00 43.44 198 LYS A N 1
ATOM 1547 C CA . LYS A 1 198 ? -20.601 7.174 24.119 1.00 43.44 198 LYS A CA 1
ATOM 1548 C C . LYS A 1 198 ? -19.737 8.398 24.386 1.00 43.44 198 LYS A C 1
ATOM 1550 O O . LYS A 1 198 ? -18.535 8.289 24.553 1.00 43.44 198 LYS A O 1
ATOM 1555 N N . GLN A 1 199 ? -20.405 9.551 24.429 1.00 39.50 199 GLN A N 1
ATOM 1556 C CA . GLN A 1 199 ? -19.905 10.824 24.965 1.00 39.50 199 GLN A CA 1
ATOM 1557 C C . GLN A 1 199 ? -18.929 11.590 24.059 1.00 39.50 199 GLN A C 1
ATOM 1559 O O . GLN A 1 199 ? -17.732 11.646 24.294 1.00 39.50 199 GLN A O 1
ATOM 1564 N N . THR A 1 200 ? -19.471 12.238 23.027 1.00 34.88 200 THR A N 1
ATOM 1565 C CA . THR A 1 200 ? -19.183 13.633 22.616 1.00 34.88 200 THR A CA 1
ATOM 1566 C C . THR A 1 200 ? -19.965 13.893 21.327 1.00 34.88 200 THR A C 1
ATOM 1568 O O . THR A 1 200 ? -19.912 13.120 20.376 1.00 34.88 200 THR A O 1
ATOM 1571 N N . GLY A 1 201 ? -20.811 14.922 21.330 1.00 40.25 201 GLY A N 1
ATOM 1572 C CA . GLY A 1 201 ? -21.877 15.109 20.346 1.00 40.25 201 GLY A CA 1
ATOM 1573 C C . GLY A 1 201 ? -21.451 15.005 18.872 1.00 40.25 201 GLY A C 1
ATOM 1574 O O . GLY A 1 201 ? -20.657 15.801 18.390 1.00 40.25 201 GLY A O 1
ATOM 1575 N N . LYS A 1 202 ? -22.119 14.082 18.164 1.00 37.97 202 LYS A N 1
ATOM 1576 C CA . LYS A 1 202 ? -22.339 13.990 16.705 1.00 37.97 202 LYS A CA 1
ATOM 1577 C C . LYS A 1 202 ? -21.106 13.795 15.800 1.00 37.97 202 LYS A C 1
ATOM 1579 O O . LYS A 1 202 ? -20.582 14.762 15.263 1.00 37.97 202 LYS A O 1
ATOM 1584 N N . VAL A 1 203 ? -20.857 12.537 15.402 1.00 39.00 203 VAL A N 1
ATOM 1585 C CA . VAL A 1 203 ? -20.611 12.163 13.989 1.00 39.00 203 VAL A CA 1
ATOM 1586 C C . VAL A 1 203 ? -21.415 10.897 13.639 1.00 39.00 203 VAL A C 1
ATOM 1588 O O . VAL A 1 203 ? -21.155 9.804 14.115 1.00 39.00 203 VAL A O 1
ATOM 1591 N N . CYS A 1 204 ? -22.445 11.149 12.830 1.00 41.84 204 CYS A N 1
ATOM 1592 C CA . CYS A 1 204 ? -23.422 10.322 12.114 1.00 41.84 204 CYS A CA 1
ATOM 1593 C C . CYS A 1 204 ? -23.282 8.780 12.001 1.00 41.84 204 CYS A C 1
ATOM 1595 O O . CYS A 1 204 ? -22.466 8.288 11.224 1.00 41.84 204 CYS A O 1
ATOM 1597 N N . ASP A 1 205 ? -24.347 8.087 12.442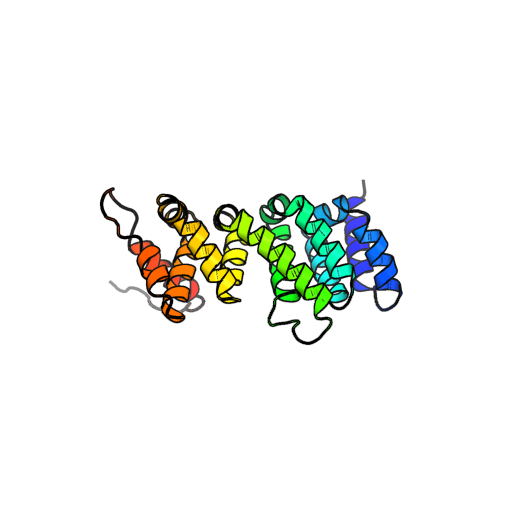 1.00 35.88 205 ASP A N 1
ATOM 1598 C CA . ASP A 1 205 ? -24.868 6.824 11.861 1.00 35.88 205 ASP A CA 1
ATOM 1599 C C . ASP A 1 205 ? -25.141 6.919 10.342 1.00 35.88 205 ASP A C 1
ATOM 1601 O O . ASP A 1 205 ? -25.191 5.931 9.616 1.00 35.88 205 ASP A O 1
ATOM 1605 N N . ARG A 1 206 ? -25.239 8.141 9.805 1.00 38.75 206 ARG A N 1
ATOM 1606 C CA . ARG A 1 206 ? -25.410 8.416 8.371 1.00 38.75 206 ARG A CA 1
ATOM 1607 C C . ARG A 1 206 ? -24.196 8.062 7.490 1.00 38.75 206 ARG A C 1
ATOM 1609 O O . ARG A 1 206 ? -24.368 8.020 6.271 1.00 38.75 206 ARG A O 1
ATOM 1616 N N . TYR A 1 207 ? -23.004 7.821 8.053 1.00 43.09 207 TYR A N 1
ATOM 1617 C CA . TYR A 1 207 ? -21.811 7.457 7.266 1.00 43.09 207 TYR A CA 1
ATOM 1618 C C . TYR A 1 207 ? -21.819 5.996 6.790 1.00 43.09 207 TYR A C 1
ATOM 1620 O O . TYR A 1 207 ? -21.331 5.723 5.694 1.00 43.09 207 TYR A O 1
ATOM 1628 N N . PHE A 1 208 ? -22.426 5.078 7.551 1.00 40.59 208 PHE A N 1
ATOM 1629 C CA . PHE A 1 208 ? -22.429 3.646 7.223 1.00 40.59 208 PHE A CA 1
ATOM 1630 C C . PHE A 1 208 ? -23.430 3.261 6.117 1.00 40.59 208 PHE A C 1
ATOM 1632 O O . PHE A 1 208 ? -23.191 2.299 5.388 1.00 40.59 208 PHE A O 1
ATOM 1639 N N . GLU A 1 209 ? -24.519 4.017 5.929 1.00 38.09 209 GLU A N 1
ATOM 1640 C CA . GLU A 1 209 ? -25.585 3.641 4.981 1.00 38.09 209 GLU A CA 1
ATOM 1641 C C . GLU A 1 209 ? -25.607 4.460 3.675 1.00 38.09 209 GLU A C 1
ATOM 1643 O O . GLU A 1 209 ? -25.895 3.904 2.614 1.00 38.09 209 GLU A O 1
ATOM 1648 N N . ARG A 1 210 ? -25.242 5.755 3.670 1.00 37.19 210 ARG A N 1
ATOM 1649 C CA . ARG A 1 210 ? -25.445 6.613 2.475 1.00 37.19 210 ARG A CA 1
ATOM 1650 C C . ARG A 1 210 ? -24.458 6.411 1.320 1.00 37.19 210 ARG A C 1
ATOM 1652 O O . ARG A 1 210 ? -24.808 6.720 0.180 1.00 37.19 210 ARG A O 1
ATOM 1659 N N . ARG A 1 211 ? -23.242 5.904 1.546 1.00 39.12 211 ARG A N 1
ATOM 1660 C CA . ARG A 1 211 ? -22.263 5.687 0.451 1.00 39.12 211 ARG A CA 1
ATOM 1661 C C . ARG A 1 211 ? -22.382 4.320 -0.232 1.00 39.12 211 ARG A C 1
ATOM 1663 O O . ARG A 1 211 ? -21.974 4.192 -1.389 1.00 39.12 211 ARG A O 1
ATOM 1670 N N . SER A 1 212 ? -23.060 3.362 0.402 1.00 37.72 212 SER A N 1
ATOM 1671 C CA . SER A 1 212 ? -23.490 2.104 -0.229 1.00 37.72 212 SER A CA 1
ATOM 1672 C C . SER A 1 212 ? -24.530 2.327 -1.341 1.00 37.72 212 SER A C 1
ATOM 1674 O O . SER A 1 212 ? -24.585 1.557 -2.296 1.00 37.72 212 SER A O 1
ATOM 1676 N N . SER A 1 213 ? -25.318 3.408 -1.268 1.00 33.50 213 SER A N 1
ATOM 1677 C CA . SER A 1 213 ? -26.281 3.800 -2.311 1.00 33.50 213 SER A CA 1
ATOM 1678 C C . SER A 1 213 ? -25.668 4.592 -3.476 1.00 33.50 213 SER A C 1
ATOM 1680 O O . SER A 1 213 ? -26.139 4.465 -4.601 1.00 33.50 213 SER A O 1
ATOM 1682 N N . VAL A 1 214 ? -24.593 5.364 -3.264 1.00 39.19 214 VAL A N 1
ATOM 1683 C CA . VAL A 1 214 ? -23.974 6.173 -4.344 1.00 39.19 214 VAL A CA 1
ATOM 1684 C C . VAL A 1 214 ? -23.137 5.312 -5.302 1.00 39.19 214 VAL A C 1
ATOM 1686 O O . VAL A 1 214 ? -23.000 5.637 -6.476 1.00 39.19 214 VAL A O 1
ATOM 1689 N N . SER A 1 215 ? -22.637 4.164 -4.843 1.00 33.81 215 SER A N 1
ATOM 1690 C CA . SER A 1 215 ? -21.881 3.210 -5.669 1.00 33.81 215 SER A CA 1
ATOM 1691 C C . SER A 1 215 ? -22.761 2.207 -6.438 1.00 33.81 215 SER A C 1
ATOM 1693 O O . SER A 1 215 ? -22.246 1.501 -7.303 1.00 33.81 215 SER A O 1
ATOM 1695 N N . LYS A 1 216 ? -24.083 2.183 -6.197 1.00 35.34 216 LYS A N 1
ATOM 1696 C CA . LYS A 1 216 ? -25.063 1.383 -6.964 1.00 35.34 216 LYS A CA 1
ATOM 1697 C C . LYS A 1 216 ? -25.891 2.185 -7.984 1.00 35.34 216 LYS A C 1
ATOM 1699 O O . LYS A 1 216 ? -26.738 1.606 -8.649 1.00 35.34 216 LYS A O 1
ATOM 1704 N N . GLY A 1 217 ? -25.645 3.486 -8.148 1.00 29.17 217 GLY A N 1
ATOM 1705 C CA . GLY A 1 217 ? -26.448 4.371 -9.003 1.00 29.17 217 GLY A CA 1
ATOM 1706 C C . GLY A 1 217 ? -25.746 4.849 -10.276 1.00 29.17 217 GLY A C 1
ATOM 1707 O O . GLY A 1 217 ? -25.630 6.053 -10.485 1.00 29.17 217 GLY A O 1
ATOM 1708 N N . ARG A 1 218 ? -25.274 3.938 -11.138 1.00 30.47 218 ARG A N 1
ATOM 1709 C CA . ARG A 1 218 ? -25.076 4.227 -12.574 1.00 30.47 218 ARG A CA 1
ATOM 1710 C C . ARG A 1 218 ? -26.139 3.471 -13.361 1.00 30.47 218 ARG A C 1
ATOM 1712 O O . ARG A 1 218 ? -25.879 2.386 -13.842 1.00 30.47 218 ARG A O 1
ATOM 1719 N N . GLU A 1 219 ? -27.321 4.073 -13.368 1.00 35.69 219 GLU A N 1
ATOM 1720 C CA . GLU A 1 219 ? -28.592 3.787 -14.061 1.00 35.69 219 GLU A CA 1
ATOM 1721 C C . GLU A 1 219 ? -29.606 4.363 -13.058 1.00 35.69 219 GLU A C 1
ATOM 1723 O O . GLU A 1 219 ? -29.539 4.052 -11.877 1.00 35.69 219 GLU A O 1
ATOM 1728 N N . TRP A 1 220 ? -30.354 5.426 -13.331 1.00 26.86 220 TRP A N 1
ATOM 1729 C CA . TRP A 1 220 ? -31.468 5.495 -14.260 1.00 26.86 220 TRP A CA 1
ATOM 1730 C C . TRP A 1 220 ? -31.630 6.947 -14.741 1.00 26.86 220 TRP A C 1
ATOM 1732 O O . TRP A 1 220 ? -32.037 7.828 -13.986 1.00 26.86 220 TRP A O 1
ATOM 1742 N N . LYS A 1 221 ? -31.363 7.208 -16.025 1.00 35.62 221 LYS A N 1
ATOM 1743 C CA . LYS A 1 221 ? -32.101 8.249 -16.747 1.00 35.62 221 LYS A CA 1
ATOM 1744 C C . LYS A 1 221 ? -33.336 7.566 -17.318 1.00 35.62 221 LYS A C 1
ATOM 1746 O O . LYS A 1 221 ? -33.177 6.781 -18.246 1.00 35.62 221 LYS A O 1
ATOM 1751 N N . LYS A 1 222 ? -34.522 7.870 -16.785 1.00 34.09 222 LYS A N 1
ATOM 1752 C CA . LYS A 1 222 ? -35.783 8.046 -17.533 1.00 34.09 222 LYS A CA 1
ATOM 1753 C C . LYS A 1 222 ? -36.957 8.221 -16.569 1.00 34.09 222 LYS A C 1
ATOM 1755 O O . LYS A 1 222 ? -37.228 7.336 -15.775 1.00 34.09 222 LYS A O 1
ATOM 1760 N N . GLY A 1 223 ? -37.646 9.350 -16.746 1.00 37.66 223 GLY A N 1
ATOM 1761 C CA . GLY A 1 223 ? -39.064 9.548 -16.452 1.00 37.66 223 GLY A CA 1
ATOM 1762 C C . GLY A 1 223 ? -39.457 9.575 -14.979 1.00 37.66 223 GLY A C 1
ATOM 1763 O O . GLY A 1 223 ? -39.530 8.538 -14.347 1.00 37.66 223 GLY A O 1
ATOM 1764 N N . PHE A 1 224 ? -39.803 10.751 -14.462 1.00 27.72 224 PHE A N 1
ATOM 1765 C CA . PHE A 1 224 ? -41.203 11.075 -14.171 1.00 27.72 224 PHE A CA 1
ATOM 1766 C C . PHE A 1 224 ? -41.318 12.571 -13.840 1.00 27.72 224 PHE A C 1
ATOM 1768 O O . PHE A 1 224 ? -40.549 13.122 -13.057 1.00 27.72 224 PHE A O 1
ATOM 1775 N N . ASN A 1 225 ? -42.247 13.220 -14.534 1.00 35.22 225 ASN A N 1
ATOM 1776 C CA . ASN A 1 225 ? -42.601 14.632 -14.434 1.00 35.22 225 ASN A CA 1
ATOM 1777 C C . ASN A 1 225 ? -43.491 14.834 -13.192 1.00 35.22 225 ASN A C 1
ATOM 1779 O O . ASN A 1 225 ? -44.394 14.015 -13.005 1.00 35.22 225 ASN A O 1
ATOM 1783 N N . PRO A 1 226 ? -43.336 15.892 -12.378 1.00 30.77 226 PRO A N 1
ATOM 1784 C CA . PRO A 1 226 ? -44.331 16.205 -11.366 1.00 30.77 226 PRO A CA 1
ATOM 1785 C C . PRO A 1 226 ? -45.445 17.053 -11.995 1.00 30.77 226 PRO A C 1
ATOM 1787 O O . PRO A 1 226 ? -45.223 18.198 -12.391 1.00 30.77 226 PRO A O 1
ATOM 1790 N N . VAL A 1 227 ? -46.647 16.484 -12.096 1.00 39.09 227 VAL A N 1
ATOM 1791 C CA . VAL A 1 227 ? -47.883 17.278 -12.155 1.00 39.09 227 VAL A CA 1
ATOM 1792 C C . VAL A 1 227 ? -48.245 17.656 -10.715 1.00 39.09 227 VAL A C 1
ATOM 1794 O O . VAL A 1 227 ? -48.009 16.869 -9.799 1.00 39.09 227 VAL A O 1
ATOM 1797 N N . LYS A 1 228 ? -48.730 18.890 -10.553 1.00 42.28 228 LYS A N 1
ATOM 1798 C CA . LYS A 1 228 ? -49.270 19.462 -9.312 1.00 42.28 228 LYS A CA 1
ATOM 1799 C C . LYS A 1 228 ? -50.385 18.619 -8.704 1.00 42.28 228 LYS A C 1
ATOM 1801 O O . LYS A 1 228 ? -51.146 18.019 -9.493 1.00 42.28 228 LYS A O 1
#

InterPro domains:
  IPR001313 Pumilio RNA-binding repeat [PF00806] (75-92)
  IPR001313 Pumilio RNA-binding repeat [PF00806] (132-145)
  IPR001313 Pumilio RNA-binding repeat [PF00806] (163-178)
  IPR001313 Pumilio RNA-binding repeat [PS50302] (69-105)
  IPR001313 Pumilio RNA-binding repeat [PS50302] (118-156)
  IPR011989 Armadillo-like helical [G3DSA:1.25.10.10] (5-221)
  IPR016024 Armadillo-type fold [SSF48371] (49-194)

Secondary structure (DSSP, 8-state):
---HHHHHHHHHHHHHHH--THHHHHHHHHHHH-HHHHHHHHTSHHHHHHHHHHHHHHTTSTHHHHHHHHHHHTHHHHHHSHHHHHHHHHHHHHH-TTTTTTS-HHHHHHHHHHHHHHHHHHHHHHHTSHHHHHHHHHHHHH-HHHHHHHHHHHHTSHHHHHHHHHSTTHHHHHHHHHHHHHHTT-HHHHHHH-----SSS---THHHHHHHHHTT-S----------

pLDDT: mean 71.26, std 18.43, range [26.86, 91.69]